Protein AF-A0A1B1A2W4-F1 (afdb_monomer_lite)

Organism: NCBI:txid1265309

Structure (mmCIF, N/CA/C/O backbone):
data_AF-A0A1B1A2W4-F1
#
_entry.id   AF-A0A1B1A2W4-F1
#
loop_
_atom_site.group_PDB
_atom_site.id
_atom_site.type_symbol
_atom_site.label_atom_id
_atom_site.label_alt_id
_atom_site.label_comp_id
_atom_site.label_asym_id
_atom_site.label_entity_id
_atom_site.label_seq_id
_atom_site.pdbx_PDB_ins_code
_atom_site.Cartn_x
_atom_site.Cartn_y
_atom_site.Cartn_z
_atom_site.occupancy
_atom_site.B_iso_or_equiv
_atom_site.auth_seq_id
_atom_site.auth_comp_id
_atom_site.auth_asym_id
_atom_site.auth_atom_id
_atom_site.pdbx_PDB_model_num
ATOM 1 N N . MET A 1 1 ? 6.449 -81.890 -14.799 1.00 46.72 1 MET A N 1
ATOM 2 C CA . MET A 1 1 ? 6.915 -81.622 -16.174 1.00 46.72 1 MET A CA 1
ATOM 3 C C . MET A 1 1 ? 5.777 -80.909 -16.894 1.00 46.72 1 MET A C 1
ATOM 5 O O . MET A 1 1 ? 4.940 -81.566 -17.489 1.00 46.72 1 MET A O 1
ATOM 9 N N . VAL A 1 2 ? 5.650 -79.593 -16.702 1.00 42.09 2 VAL A N 1
ATOM 10 C CA . VAL A 1 2 ? 4.636 -78.765 -17.373 1.00 42.09 2 VAL A CA 1
ATOM 11 C C . VAL A 1 2 ? 5.291 -77.432 -17.715 1.00 42.09 2 VAL A C 1
ATOM 13 O O . VAL A 1 2 ? 6.027 -76.859 -16.914 1.00 42.09 2 VAL A O 1
ATOM 16 N N . THR A 1 3 ? 5.085 -77.059 -18.965 1.00 48.06 3 THR A N 1
ATOM 17 C CA . THR A 1 3 ? 5.842 -76.131 -19.794 1.00 48.06 3 THR A CA 1
ATOM 18 C C . THR A 1 3 ? 5.461 -74.676 -19.527 1.00 48.06 3 THR A C 1
ATOM 20 O O . THR A 1 3 ? 4.286 -74.353 -19.390 1.00 48.06 3 THR A O 1
ATOM 23 N N . TRP A 1 4 ? 6.473 -73.807 -19.489 1.00 41.09 4 TRP A N 1
ATOM 24 C CA . TRP A 1 4 ? 6.356 -72.349 -19.495 1.00 41.09 4 TRP A CA 1
ATOM 25 C C . TRP A 1 4 ? 5.865 -71.836 -20.858 1.00 41.09 4 TRP A C 1
ATOM 27 O O . TRP A 1 4 ? 6.412 -72.226 -21.887 1.00 41.09 4 TRP A O 1
ATOM 37 N N . LEU A 1 5 ? 4.904 -70.908 -20.866 1.00 53.38 5 LEU A N 1
ATOM 38 C CA . LEU A 1 5 ? 4.582 -70.062 -22.021 1.00 53.38 5 LEU A CA 1
ATOM 39 C C . LEU A 1 5 ? 4.622 -68.594 -21.584 1.00 53.38 5 LEU A C 1
ATOM 41 O O . LEU A 1 5 ? 3.766 -68.120 -20.843 1.00 53.38 5 LEU A O 1
ATOM 45 N N . LEU A 1 6 ? 5.672 -67.913 -22.041 1.00 52.84 6 LEU A N 1
ATOM 46 C CA . LEU A 1 6 ? 5.867 -66.469 -21.991 1.00 52.84 6 LEU A CA 1
ATOM 47 C C . LEU A 1 6 ? 4.987 -65.817 -23.066 1.00 52.84 6 LEU A C 1
ATOM 49 O O . LEU A 1 6 ? 5.177 -66.089 -24.250 1.00 52.84 6 LEU A O 1
ATOM 53 N N . PHE A 1 7 ? 4.078 -64.927 -22.672 1.00 51.62 7 PHE A N 1
ATOM 54 C CA . PHE A 1 7 ? 3.486 -63.943 -23.578 1.00 51.62 7 PHE A CA 1
ATOM 55 C C . PHE A 1 7 ? 4.032 -62.562 -23.218 1.00 51.62 7 PHE A C 1
ATOM 57 O O . PHE A 1 7 ? 3.671 -61.981 -22.198 1.00 51.62 7 PHE A O 1
ATOM 64 N N . GLY A 1 8 ? 4.937 -62.064 -24.062 1.00 47.06 8 GLY A N 1
ATOM 65 C CA . GLY A 1 8 ? 5.354 -60.669 -24.074 1.00 47.06 8 GLY A CA 1
ATOM 66 C C . GLY A 1 8 ? 4.275 -59.820 -24.737 1.00 47.06 8 GLY A C 1
ATOM 67 O O . GLY A 1 8 ? 4.035 -59.949 -25.936 1.00 47.06 8 GLY A O 1
ATOM 68 N N . GLY A 1 9 ? 3.622 -58.968 -23.949 1.00 52.06 9 GLY A N 1
ATOM 69 C CA . GLY A 1 9 ? 2.779 -57.884 -24.440 1.00 52.06 9 GLY A CA 1
ATOM 70 C C . GLY A 1 9 ? 3.590 -56.594 -24.482 1.00 52.06 9 GLY A C 1
ATOM 71 O O . GLY A 1 9 ? 3.971 -56.070 -23.440 1.00 52.06 9 GLY A O 1
ATOM 72 N N . ILE A 1 10 ? 3.867 -56.100 -25.687 1.00 56.59 10 ILE A N 1
ATOM 73 C CA . ILE A 1 10 ? 4.383 -54.751 -25.928 1.00 56.59 10 ILE A CA 1
ATOM 74 C C . ILE A 1 10 ? 3.188 -53.802 -25.776 1.00 56.59 10 ILE A C 1
ATOM 76 O O . ILE A 1 10 ? 2.279 -53.821 -26.605 1.00 56.59 10 ILE A O 1
ATOM 80 N N . LEU A 1 11 ? 3.158 -53.014 -24.701 1.00 60.28 11 LEU A N 1
ATOM 81 C CA . LEU A 1 11 ? 2.224 -51.894 -24.571 1.00 60.28 11 LEU A CA 1
ATOM 82 C C . LEU A 1 11 ? 2.726 -50.734 -25.449 1.00 60.28 11 LEU A C 1
ATOM 84 O O . LEU A 1 11 ? 3.918 -50.421 -25.390 1.00 60.28 11 LEU A O 1
ATOM 88 N N . PRO A 1 12 ? 1.869 -50.087 -26.258 1.00 53.34 12 PRO A N 1
ATOM 89 C CA . PRO A 1 12 ? 2.239 -48.854 -26.932 1.00 53.34 12 PRO A CA 1
ATOM 90 C C . PRO A 1 12 ? 2.393 -47.749 -25.882 1.00 53.34 12 PRO A C 1
ATOM 92 O O . PRO A 1 12 ? 1.554 -47.607 -24.993 1.00 53.34 12 PRO A O 1
ATOM 95 N N . ALA A 1 13 ? 3.474 -46.976 -25.983 1.00 52.09 13 ALA A N 1
ATOM 96 C CA . ALA A 1 13 ? 3.625 -45.738 -25.237 1.00 52.09 13 ALA A CA 1
ATOM 97 C C . ALA A 1 13 ? 2.460 -44.814 -25.612 1.00 52.09 13 ALA A C 1
ATOM 99 O O . ALA A 1 13 ? 2.351 -44.387 -26.762 1.00 52.09 13 ALA A O 1
ATOM 100 N N . ALA A 1 14 ? 1.566 -44.553 -24.660 1.00 52.12 14 ALA A N 1
ATOM 101 C CA . ALA A 1 14 ? 0.628 -43.454 -24.768 1.00 52.12 14 ALA A CA 1
ATOM 102 C C . ALA A 1 14 ? 1.470 -42.176 -24.833 1.00 52.12 14 ALA A C 1
ATOM 104 O O . ALA A 1 14 ? 2.129 -41.817 -23.860 1.00 52.12 14 ALA A O 1
ATOM 105 N N . GLY A 1 15 ? 1.516 -41.544 -26.006 1.00 48.28 15 GLY A N 1
ATOM 106 C CA . GLY A 1 15 ? 1.933 -40.157 -26.093 1.00 48.28 15 GLY A CA 1
ATOM 107 C C . GLY A 1 15 ? 0.932 -39.362 -25.273 1.00 48.28 15 GLY A C 1
ATOM 108 O O . GLY A 1 15 ? -0.218 -39.227 -25.680 1.00 48.28 15 GLY A O 1
ATOM 109 N N . GLU A 1 16 ? 1.339 -38.923 -24.086 1.00 48.75 16 GLU A N 1
ATOM 110 C CA . GLU A 1 16 ? 0.674 -37.816 -23.418 1.00 48.75 16 GLU A CA 1
ATOM 111 C C . GLU A 1 16 ? 0.710 -36.647 -24.400 1.00 48.75 16 GLU A C 1
ATOM 113 O O . GLU A 1 16 ? 1.763 -36.047 -24.632 1.00 48.75 16 GLU A O 1
ATOM 118 N N . ASP A 1 17 ? -0.443 -36.367 -25.009 1.00 43.84 17 ASP A N 1
ATOM 119 C CA . ASP A 1 17 ? -0.764 -35.055 -25.544 1.00 43.84 17 ASP A CA 1
ATOM 120 C C . ASP A 1 17 ? -0.572 -34.074 -24.385 1.00 43.84 17 ASP A C 1
ATOM 122 O O . ASP A 1 17 ? -1.474 -33.832 -23.580 1.00 43.84 17 ASP A O 1
ATOM 126 N N . ARG A 1 18 ? 0.652 -33.550 -24.250 1.00 50.78 18 ARG A N 1
ATOM 127 C CA . ARG A 1 18 ? 0.905 -32.343 -23.475 1.00 50.78 18 ARG A CA 1
ATOM 128 C C . ARG A 1 18 ? 0.045 -31.287 -24.135 1.00 50.78 18 ARG A C 1
ATOM 130 O O . ARG A 1 18 ? 0.409 -30.780 -25.194 1.00 50.78 18 ARG A O 1
ATOM 137 N N . ALA A 1 19 ? -1.115 -31.021 -23.541 1.00 46.31 19 ALA A N 1
ATOM 138 C CA . ALA A 1 19 ? -1.899 -29.845 -23.845 1.00 46.31 19 ALA A CA 1
ATOM 139 C C . ALA A 1 19 ? -0.912 -28.677 -23.866 1.00 46.31 19 ALA A C 1
ATOM 141 O O . ALA A 1 19 ? -0.284 -28.379 -22.850 1.00 46.31 19 ALA A O 1
ATOM 142 N N . SER A 1 20 ? -0.685 -28.120 -25.055 1.00 54.66 20 SER A N 1
ATOM 143 C CA . SER A 1 20 ? 0.164 -26.956 -25.242 1.00 54.66 20 SER A CA 1
ATOM 144 C C . SER A 1 20 ? -0.370 -25.887 -24.304 1.00 54.66 20 SER A C 1
ATOM 146 O O . SER A 1 20 ? -1.519 -25.462 -24.453 1.00 54.66 20 SER A O 1
ATOM 148 N N . THR A 1 21 ? 0.424 -25.525 -23.299 1.00 58.69 21 THR A N 1
ATOM 149 C CA . THR A 1 21 ? 0.131 -24.385 -22.439 1.00 58.69 21 THR A CA 1
ATOM 150 C C . THR A 1 21 ? -0.183 -23.192 -23.340 1.00 58.69 21 THR A C 1
ATOM 152 O O . THR A 1 21 ? 0.518 -23.008 -24.341 1.00 58.69 21 THR A O 1
ATOM 155 N N . PRO A 1 22 ? -1.261 -22.438 -23.065 1.00 65.81 22 PRO A N 1
ATOM 156 C CA . PRO A 1 22 ? -1.593 -21.270 -23.866 1.00 65.81 22 PRO A CA 1
ATOM 157 C C . PRO A 1 22 ? -0.372 -20.348 -23.935 1.00 65.81 22 PRO A C 1
ATOM 159 O O . PRO A 1 22 ? 0.278 -20.099 -22.921 1.00 65.81 22 PRO A O 1
ATOM 162 N N . GLU A 1 23 ? -0.034 -19.909 -25.145 1.00 79.50 23 GLU A N 1
ATOM 163 C CA . GLU A 1 23 ? 1.098 -19.018 -25.389 1.00 79.50 23 GLU A CA 1
ATOM 164 C C . GLU A 1 23 ? 0.883 -17.719 -24.603 1.00 79.50 23 GLU A C 1
ATOM 166 O O . GLU A 1 23 ? -0.154 -17.062 -24.738 1.00 79.50 23 GLU A O 1
ATOM 171 N N . THR A 1 24 ? 1.839 -17.376 -23.738 1.00 86.69 24 THR A N 1
ATOM 172 C CA . THR A 1 24 ? 1.772 -16.132 -22.970 1.00 86.69 24 THR A CA 1
ATOM 173 C C . THR A 1 24 ? 1.970 -14.963 -23.927 1.00 86.69 24 THR A C 1
ATOM 175 O O . THR A 1 24 ? 2.985 -14.875 -24.612 1.00 86.69 24 THR A O 1
ATOM 178 N N . THR A 1 25 ? 0.997 -14.057 -23.984 1.00 94.12 25 THR A N 1
ATOM 179 C CA . THR A 1 25 ? 1.085 -12.869 -24.836 1.00 94.12 25 THR A CA 1
ATOM 180 C C . THR A 1 25 ? 1.881 -11.762 -24.151 1.00 94.12 25 THR A C 1
ATOM 182 O O . THR A 1 25 ? 1.902 -11.652 -22.925 1.00 94.12 25 THR A O 1
ATOM 185 N N . GLU A 1 26 ? 2.492 -10.886 -24.947 1.00 94.94 26 GLU A N 1
ATOM 186 C CA . GLU A 1 26 ? 3.154 -9.682 -24.435 1.00 94.94 26 GLU A CA 1
ATOM 187 C C . GLU A 1 26 ? 2.203 -8.793 -23.621 1.00 94.94 26 GLU A C 1
ATOM 189 O O . GLU A 1 26 ? 2.577 -8.294 -22.565 1.00 94.94 26 GLU A O 1
ATOM 194 N N . GLU A 1 27 ? 0.951 -8.647 -24.062 1.00 96.44 27 GLU A N 1
ATOM 195 C CA . GLU A 1 27 ? -0.075 -7.885 -23.341 1.00 96.44 27 GLU A CA 1
ATOM 196 C C . GLU A 1 27 ? -0.343 -8.462 -21.941 1.00 96.44 27 GLU A C 1
ATOM 198 O O . GLU A 1 27 ? -0.480 -7.706 -20.975 1.00 96.44 27 GLU A O 1
ATOM 203 N N . ALA A 1 28 ? -0.362 -9.793 -21.801 1.00 96.38 28 ALA A N 1
ATOM 204 C CA . ALA A 1 28 ? -0.513 -10.448 -20.504 1.00 96.38 28 ALA A CA 1
ATOM 205 C C . ALA A 1 28 ? 0.689 -10.176 -19.583 1.00 96.38 28 ALA A C 1
ATOM 207 O O . ALA A 1 28 ? 0.497 -9.866 -18.406 1.00 96.38 28 ALA A O 1
ATOM 208 N N . LEU A 1 29 ? 1.914 -10.217 -20.122 1.00 97.25 29 LEU A N 1
ATOM 209 C CA . LEU A 1 29 ? 3.133 -9.892 -19.371 1.00 97.25 29 LEU A CA 1
ATOM 210 C C . LEU A 1 29 ? 3.163 -8.426 -18.937 1.00 97.25 29 LEU A C 1
ATOM 212 O O . LEU A 1 29 ? 3.438 -8.147 -17.775 1.00 97.25 29 LEU A O 1
ATOM 216 N N . LEU A 1 30 ? 2.842 -7.487 -19.830 1.00 97.44 30 LEU A N 1
ATOM 217 C CA . LEU A 1 30 ? 2.801 -6.057 -19.502 1.00 97.44 30 LEU A CA 1
ATOM 218 C C . LEU A 1 30 ? 1.691 -5.739 -18.495 1.00 97.44 30 LEU A C 1
ATOM 220 O O . LEU A 1 30 ? 1.891 -4.930 -17.589 1.00 97.44 30 LEU A O 1
ATOM 224 N N . THR A 1 31 ? 0.545 -6.418 -18.591 1.00 96.12 31 THR A N 1
ATOM 225 C CA . THR A 1 31 ? -0.521 -6.316 -17.587 1.00 96.12 31 THR A CA 1
ATOM 226 C C . THR A 1 31 ? -0.021 -6.786 -16.222 1.00 96.12 31 THR A C 1
ATOM 228 O O . THR A 1 31 ? -0.178 -6.064 -15.235 1.00 96.12 31 THR A O 1
ATOM 231 N N . TYR A 1 32 ? 0.618 -7.955 -16.158 1.00 95.94 32 TYR A N 1
ATOM 232 C CA . TYR A 1 32 ? 1.219 -8.480 -14.932 1.00 95.94 32 TYR A CA 1
ATOM 233 C C . TYR A 1 32 ? 2.270 -7.521 -14.354 1.00 95.94 32 TYR A C 1
ATOM 235 O O . TYR A 1 32 ? 2.154 -7.093 -13.204 1.00 95.94 32 TYR A O 1
ATOM 243 N N . LEU A 1 33 ? 3.224 -7.090 -15.182 1.00 97.44 33 LEU A N 1
ATOM 244 C CA . LEU A 1 33 ? 4.281 -6.156 -14.802 1.00 97.44 33 LEU A CA 1
ATOM 245 C C . LEU A 1 33 ? 3.732 -4.819 -14.312 1.00 97.44 33 LEU A C 1
ATOM 247 O O . LEU A 1 33 ? 4.274 -4.268 -13.362 1.00 97.44 33 LEU A O 1
ATOM 251 N N . GLY A 1 34 ? 2.635 -4.315 -14.879 1.00 97.44 34 GLY A N 1
ATOM 252 C CA . GLY A 1 34 ? 1.991 -3.097 -14.388 1.00 97.44 34 GLY A CA 1
ATOM 253 C C . GLY A 1 34 ? 1.576 -3.189 -12.914 1.00 97.44 34 GLY A C 1
ATOM 254 O O . GLY A 1 34 ? 1.619 -2.183 -12.214 1.00 97.44 34 GLY A O 1
ATOM 255 N N . GLY A 1 35 ? 1.209 -4.379 -12.424 1.00 94.75 35 GLY A N 1
ATOM 256 C CA . GLY A 1 35 ? 0.918 -4.621 -11.004 1.00 94.75 35 GLY A CA 1
ATOM 257 C C . GLY A 1 35 ? 2.162 -4.864 -10.139 1.00 94.75 35 GLY A C 1
ATOM 258 O O . GLY A 1 35 ? 2.127 -4.568 -8.948 1.00 94.75 35 GLY A O 1
ATOM 259 N N . ASP A 1 36 ? 3.261 -5.346 -10.729 1.00 94.94 36 ASP A N 1
ATOM 260 C CA . ASP A 1 36 ? 4.550 -5.572 -10.046 1.00 94.94 36 ASP A CA 1
ATOM 261 C C . ASP A 1 36 ? 5.530 -4.390 -10.189 1.00 94.94 36 ASP A C 1
ATOM 263 O O . ASP A 1 36 ? 6.706 -4.483 -9.849 1.00 94.94 36 ASP A O 1
ATOM 267 N N . GLY A 1 37 ? 5.048 -3.240 -10.665 1.00 96.69 37 GLY A N 1
ATOM 268 C CA . GLY A 1 37 ? 5.826 -2.005 -10.660 1.00 96.69 37 GLY A CA 1
ATOM 269 C C . GLY A 1 37 ? 6.615 -1.732 -11.934 1.00 96.69 37 GLY A C 1
ATOM 270 O O . GLY A 1 37 ? 7.506 -0.890 -11.924 1.00 96.69 37 GLY A O 1
ATOM 271 N N . CYS A 1 38 ? 6.286 -2.405 -13.036 1.00 98.19 38 CYS A N 1
ATOM 272 C CA . CYS A 1 38 ? 6.964 -2.277 -14.324 1.00 98.19 38 CYS A CA 1
ATOM 273 C C . CYS A 1 38 ? 8.472 -2.552 -14.223 1.00 98.19 38 CYS A C 1
ATOM 275 O O . CYS A 1 38 ? 9.285 -1.851 -14.827 1.00 98.19 38 CYS A O 1
ATOM 277 N N . VAL A 1 39 ? 8.845 -3.577 -13.452 1.00 97.56 39 VAL A N 1
ATOM 278 C CA . VAL A 1 39 ? 10.234 -4.007 -13.276 1.00 97.56 39 VAL A CA 1
ATOM 279 C C . VAL A 1 39 ? 10.382 -5.511 -13.474 1.00 97.56 39 VAL A C 1
ATOM 281 O O . VAL A 1 39 ? 9.498 -6.282 -13.118 1.00 97.56 39 VAL A O 1
ATOM 284 N N . ILE A 1 40 ? 11.522 -5.931 -14.016 1.00 98.25 40 ILE A N 1
ATOM 285 C CA . ILE A 1 40 ? 11.933 -7.336 -14.091 1.00 98.25 40 ILE A CA 1
ATOM 286 C C . ILE A 1 40 ? 13.222 -7.468 -13.283 1.00 98.25 40 ILE A C 1
ATOM 288 O O . ILE A 1 40 ? 14.212 -6.814 -13.604 1.00 98.25 40 ILE A O 1
ATOM 292 N N . GLY A 1 41 ? 13.209 -8.275 -12.229 1.00 96.69 41 GLY A N 1
ATOM 293 C CA . GLY A 1 41 ? 14.359 -8.507 -11.358 1.00 96.69 41 GLY A CA 1
ATOM 294 C C . GLY A 1 41 ? 14.599 -9.984 -11.052 1.00 96.69 41 GLY A C 1
ATOM 295 O O . GLY A 1 41 ? 13.980 -10.851 -11.673 1.00 96.69 41 GLY A O 1
ATOM 296 N N . PRO A 1 42 ? 15.453 -10.288 -10.055 1.00 95.50 42 PRO A N 1
ATOM 297 C CA . PRO A 1 42 ? 15.940 -11.645 -9.778 1.00 95.50 42 PRO A CA 1
ATOM 298 C C . PRO A 1 42 ? 14.866 -12.709 -9.516 1.00 95.50 42 PRO A C 1
ATOM 300 O O . PRO A 1 42 ? 15.139 -13.897 -9.645 1.00 95.50 42 PRO A O 1
ATOM 303 N N . HIS A 1 43 ? 13.659 -12.297 -9.124 1.00 94.56 43 HIS A N 1
ATOM 304 C CA . HIS A 1 43 ? 12.554 -13.198 -8.786 1.00 94.56 43 HIS A CA 1
ATOM 305 C C . HIS A 1 43 ? 11.350 -13.070 -9.728 1.00 94.56 43 HIS A C 1
ATOM 307 O O . HIS A 1 43 ? 10.351 -13.761 -9.531 1.00 94.56 43 HIS A O 1
ATOM 313 N N . SER A 1 44 ? 11.413 -12.199 -10.741 1.00 95.44 44 SER A N 1
ATOM 314 C CA . SER A 1 44 ? 10.251 -11.899 -11.586 1.00 95.44 44 SER A CA 1
ATOM 315 C C . SER A 1 44 ? 9.837 -13.084 -12.460 1.00 95.44 44 SER A C 1
ATOM 317 O O . SER A 1 44 ? 8.643 -13.315 -12.611 1.00 95.44 44 SER A O 1
ATOM 319 N N . ALA A 1 45 ? 10.784 -13.875 -12.980 1.00 95.88 45 ALA A N 1
ATOM 320 C CA . ALA A 1 45 ? 10.465 -15.077 -13.757 1.00 95.88 45 ALA A CA 1
ATOM 321 C C . ALA A 1 45 ? 9.725 -16.127 -12.907 1.00 95.88 45 ALA A C 1
ATOM 323 O O . ALA A 1 45 ? 8.664 -16.608 -13.303 1.00 95.88 45 ALA A O 1
ATOM 324 N N . ASP A 1 46 ? 10.221 -16.418 -11.699 1.00 95.50 46 ASP A N 1
ATOM 325 C CA . ASP A 1 46 ? 9.570 -17.341 -10.759 1.00 95.50 46 ASP A CA 1
ATOM 326 C C . ASP A 1 46 ? 8.182 -16.847 -10.331 1.00 95.50 46 ASP A C 1
ATOM 328 O O . ASP A 1 46 ? 7.224 -17.624 -10.271 1.00 95.50 46 ASP A O 1
ATOM 332 N N . ALA A 1 47 ? 8.050 -15.546 -10.058 1.00 92.88 47 ALA A N 1
ATOM 333 C CA . ALA A 1 47 ? 6.777 -14.937 -9.690 1.00 92.88 47 ALA A CA 1
ATOM 334 C C . ALA A 1 47 ? 5.765 -14.963 -10.851 1.00 92.88 47 ALA A C 1
ATOM 336 O O . ALA A 1 47 ? 4.583 -15.233 -10.621 1.00 92.88 47 ALA A O 1
ATOM 337 N N . ALA A 1 48 ? 6.218 -14.755 -12.090 1.00 94.19 48 ALA A N 1
ATOM 338 C CA . ALA A 1 48 ? 5.389 -14.869 -13.285 1.00 94.19 48 ALA A CA 1
ATOM 339 C C . ALA A 1 48 ? 4.928 -16.316 -13.510 1.00 94.19 48 ALA A C 1
ATOM 341 O O . ALA A 1 48 ? 3.738 -16.553 -13.722 1.00 94.19 48 ALA A O 1
ATOM 342 N N . MET A 1 49 ? 5.823 -17.296 -13.349 1.00 95.00 49 MET A N 1
ATOM 343 C CA . MET A 1 49 ? 5.467 -18.719 -13.406 1.00 95.00 49 MET A CA 1
ATOM 344 C C . MET A 1 49 ? 4.440 -19.101 -12.337 1.00 95.00 49 MET A C 1
ATOM 346 O O . MET A 1 49 ? 3.480 -19.817 -12.628 1.00 95.00 49 MET A O 1
ATOM 350 N N . ALA A 1 50 ? 4.582 -18.584 -11.114 1.00 92.88 50 ALA A N 1
ATOM 351 C CA . ALA A 1 50 ? 3.600 -18.788 -10.049 1.00 92.88 50 ALA A CA 1
ATOM 352 C C . ALA A 1 50 ? 2.229 -18.158 -10.372 1.00 92.88 50 ALA A C 1
ATOM 354 O O . ALA A 1 50 ? 1.204 -18.650 -9.897 1.00 92.88 50 ALA A O 1
ATOM 355 N N . ALA A 1 51 ? 2.202 -17.113 -11.205 1.00 91.88 51 ALA A N 1
ATOM 356 C CA . ALA A 1 51 ? 0.990 -16.497 -11.742 1.00 91.88 51 ALA A CA 1
ATOM 357 C C . ALA A 1 51 ? 0.451 -17.194 -13.013 1.00 91.88 51 ALA A C 1
ATOM 359 O O . ALA A 1 51 ? -0.545 -16.746 -13.579 1.00 91.88 51 ALA A O 1
ATOM 360 N N . GLY A 1 52 ? 1.075 -18.291 -13.460 1.00 94.38 52 GLY A N 1
ATOM 361 C CA . GLY A 1 52 ? 0.673 -19.032 -14.658 1.00 94.38 52 GLY A CA 1
ATOM 362 C C . GLY A 1 52 ? 1.131 -18.402 -15.977 1.00 94.38 52 GLY A C 1
ATOM 363 O O . GLY A 1 52 ? 0.549 -18.702 -17.019 1.00 94.38 52 GLY A O 1
ATOM 364 N N . LEU A 1 53 ? 2.144 -17.535 -15.935 1.00 95.62 53 LEU A N 1
ATOM 365 C CA . LEU A 1 53 ? 2.760 -16.891 -17.095 1.00 95.62 53 LEU A CA 1
ATOM 366 C C . LEU A 1 53 ? 4.099 -17.555 -17.441 1.00 95.62 53 LEU A C 1
ATOM 368 O O . LEU A 1 53 ? 4.719 -18.225 -16.616 1.00 95.62 53 LEU A O 1
ATOM 372 N N . ASP A 1 54 ? 4.556 -17.356 -18.671 1.00 96.12 54 ASP A N 1
ATOM 373 C CA . ASP A 1 54 ? 5.850 -17.852 -19.139 1.00 96.12 54 ASP A CA 1
ATOM 374 C C . ASP A 1 54 ? 7.000 -16.944 -18.658 1.00 96.12 54 ASP A C 1
ATOM 376 O O . ASP A 1 54 ? 7.107 -15.781 -19.058 1.00 96.12 54 ASP A O 1
ATOM 380 N N . GLY A 1 55 ? 7.853 -17.483 -17.779 1.00 95.62 55 GLY A N 1
ATOM 381 C CA . GLY A 1 55 ? 9.019 -16.781 -17.238 1.00 95.62 55 GLY A CA 1
ATOM 382 C C . GLY A 1 55 ? 10.101 -16.497 -18.286 1.00 95.62 55 GLY A C 1
ATOM 383 O O . GLY A 1 55 ? 10.680 -15.411 -18.272 1.00 95.62 55 GLY A O 1
ATOM 384 N N . ASP A 1 56 ? 10.316 -17.402 -19.244 1.00 96.25 56 ASP A N 1
ATOM 385 C CA . ASP A 1 56 ? 11.293 -17.202 -20.323 1.00 96.25 56 ASP A CA 1
ATOM 386 C C . ASP A 1 56 ? 10.809 -16.095 -21.274 1.00 96.25 56 ASP A C 1
ATOM 388 O O . ASP A 1 56 ? 11.590 -15.250 -21.724 1.00 96.25 56 ASP A O 1
ATOM 392 N N . ALA A 1 57 ? 9.499 -16.052 -21.547 1.00 96.81 57 ALA A N 1
ATOM 393 C CA . ALA A 1 57 ? 8.894 -14.977 -22.333 1.00 96.81 57 ALA A CA 1
ATOM 394 C C . ALA A 1 57 ? 9.031 -13.609 -21.640 1.00 96.81 57 ALA A C 1
ATOM 396 O O . ALA A 1 57 ? 9.260 -12.601 -22.313 1.00 96.81 57 ALA A O 1
ATOM 397 N N . LEU A 1 58 ? 8.935 -13.567 -20.305 1.00 97.62 58 LEU A N 1
ATOM 398 C CA . LEU A 1 58 ? 9.157 -12.353 -19.520 1.00 97.62 58 LEU A CA 1
ATOM 399 C C . LEU A 1 58 ? 10.604 -11.850 -19.629 1.00 97.62 58 LEU A C 1
ATOM 401 O O . LEU A 1 58 ? 10.826 -10.663 -19.876 1.00 97.62 58 LEU A O 1
ATOM 405 N N . GLU A 1 59 ? 11.591 -12.733 -19.481 1.00 97.19 59 GLU A N 1
ATOM 406 C CA . GLU A 1 59 ? 13.004 -12.365 -19.634 1.00 97.19 59 GLU A CA 1
ATOM 407 C C . GLU A 1 59 ? 13.314 -11.894 -21.062 1.00 97.19 59 GLU A C 1
ATOM 409 O O . GLU A 1 59 ? 13.986 -10.875 -21.257 1.00 97.19 59 GLU A O 1
ATOM 414 N N . ALA A 1 60 ? 12.768 -12.582 -22.071 1.00 97.38 60 ALA A N 1
ATOM 415 C CA . ALA A 1 60 ? 12.905 -12.197 -23.473 1.00 97.38 60 ALA A CA 1
ATOM 416 C C . ALA A 1 60 ? 12.281 -10.820 -23.764 1.00 97.38 60 ALA A C 1
ATOM 418 O O . ALA A 1 60 ? 12.868 -10.022 -24.504 1.00 97.38 60 ALA A O 1
ATOM 419 N N . LEU A 1 61 ? 11.126 -10.516 -23.159 1.00 97.94 61 LEU A N 1
ATOM 420 C CA . LEU A 1 61 ? 10.503 -9.193 -23.214 1.00 97.94 61 LEU A CA 1
ATOM 421 C C . LEU A 1 61 ? 11.441 -8.124 -22.637 1.00 97.94 61 LEU A C 1
ATOM 423 O O . LEU A 1 61 ? 11.701 -7.123 -23.305 1.00 97.94 61 LEU A O 1
ATOM 427 N N . GLY A 1 62 ? 12.003 -8.353 -21.446 1.00 97.81 62 GLY A N 1
ATOM 428 C CA . GLY A 1 62 ? 12.957 -7.434 -20.817 1.00 97.81 62 GLY A CA 1
ATOM 429 C C . GLY A 1 62 ? 14.190 -7.170 -21.684 1.00 97.81 62 GLY A C 1
ATOM 430 O O . GLY A 1 62 ? 14.532 -6.015 -21.944 1.00 97.81 62 GLY A O 1
ATOM 431 N N . ALA A 1 63 ? 14.812 -8.228 -22.212 1.00 98.19 63 ALA A N 1
ATOM 432 C CA . ALA A 1 63 ? 15.974 -8.115 -23.095 1.00 98.19 63 ALA A CA 1
ATOM 433 C C . ALA A 1 63 ? 15.668 -7.318 -24.376 1.00 98.19 63 ALA A C 1
ATOM 435 O O . ALA A 1 63 ? 16.496 -6.519 -24.824 1.00 98.19 63 ALA A O 1
ATOM 436 N N . ARG A 1 64 ? 14.474 -7.500 -24.958 1.00 98.31 64 ARG A N 1
ATOM 437 C CA . ARG A 1 64 ? 14.030 -6.737 -26.131 1.00 98.31 64 ARG A CA 1
ATOM 438 C C . ARG A 1 64 ? 13.854 -5.252 -25.810 1.00 98.31 64 ARG A C 1
ATOM 440 O O . ARG A 1 64 ? 14.384 -4.428 -26.551 1.00 98.31 64 ARG A O 1
ATOM 447 N N . LEU A 1 65 ? 13.162 -4.924 -24.717 1.00 98.19 65 LEU A N 1
ATOM 448 C CA . LEU A 1 65 ? 12.910 -3.535 -24.308 1.00 98.19 65 LEU A CA 1
ATOM 449 C C . LEU A 1 65 ? 14.202 -2.801 -23.909 1.00 98.19 65 LEU A C 1
ATOM 451 O O . LEU A 1 65 ? 14.332 -1.598 -24.121 1.00 98.19 65 LEU A O 1
ATOM 455 N N . LEU A 1 66 ? 15.198 -3.514 -23.375 1.00 98.31 66 LEU A N 1
ATOM 456 C CA . LEU A 1 66 ? 16.540 -2.957 -23.179 1.00 98.31 66 LEU A CA 1
ATOM 457 C C . LEU A 1 66 ? 17.223 -2.643 -24.516 1.00 98.31 66 LEU A C 1
ATOM 459 O O . LEU A 1 66 ? 17.842 -1.591 -24.667 1.00 98.31 66 LEU A O 1
ATOM 463 N N . ALA A 1 67 ? 17.121 -3.548 -25.494 1.00 98.25 67 ALA A N 1
ATOM 464 C CA . ALA A 1 67 ? 17.761 -3.385 -26.797 1.00 98.25 67 ALA A CA 1
ATOM 465 C C . ALA A 1 67 ? 17.151 -2.247 -27.636 1.00 98.25 67 ALA A C 1
ATOM 467 O O . ALA A 1 67 ? 17.875 -1.613 -28.406 1.00 98.25 67 ALA A O 1
ATOM 468 N N . ASP A 1 68 ? 15.847 -1.984 -27.499 1.00 97.75 68 ASP A N 1
ATOM 469 C CA . ASP A 1 68 ? 15.156 -0.896 -28.204 1.00 97.75 68 ASP A CA 1
ATOM 470 C C . ASP A 1 68 ? 15.161 0.450 -27.449 1.00 97.75 68 ASP A C 1
ATOM 472 O O . ASP A 1 68 ? 14.761 1.469 -28.014 1.00 97.75 68 ASP A O 1
ATOM 476 N N . GLY A 1 69 ? 15.692 0.479 -26.221 1.00 97.94 69 GLY A N 1
ATOM 477 C CA . GLY A 1 69 ? 15.824 1.685 -25.400 1.00 97.94 69 GLY A CA 1
ATOM 478 C C . GLY A 1 69 ? 14.562 2.068 -24.621 1.00 97.94 69 GLY A C 1
ATOM 479 O O . GLY A 1 69 ? 14.536 3.137 -24.011 1.00 97.94 69 GLY A O 1
ATOM 480 N N . SER A 1 70 ? 13.535 1.215 -24.616 1.00 98.06 70 SER A N 1
ATOM 481 C CA . SER A 1 70 ? 12.300 1.422 -23.847 1.00 98.06 70 SER A CA 1
ATOM 482 C C . SER A 1 70 ? 12.402 0.958 -22.389 1.00 98.06 70 SER A C 1
ATOM 484 O O . SER A 1 70 ? 11.453 1.135 -21.625 1.00 98.06 70 SER A O 1
ATOM 486 N N . ALA A 1 71 ? 13.526 0.362 -21.986 1.00 98.31 71 ALA A N 1
ATOM 487 C CA . ALA A 1 71 ? 13.832 -0.014 -20.610 1.00 98.31 71 ALA A CA 1
ATOM 488 C C . ALA A 1 71 ? 15.269 0.372 -20.217 1.00 98.31 71 ALA A C 1
ATOM 490 O O . ALA A 1 71 ? 16.134 0.592 -21.065 1.00 98.31 71 ALA A O 1
ATOM 491 N N . GLU A 1 72 ? 15.525 0.426 -18.913 1.00 98.00 72 GLU A N 1
ATOM 492 C CA . GLU A 1 72 ? 16.815 0.780 -18.320 1.00 98.00 72 GLU A CA 1
ATOM 493 C C . GLU A 1 72 ? 17.303 -0.328 -17.382 1.00 98.00 72 GLU A C 1
ATOM 495 O O . GLU A 1 72 ? 16.549 -0.815 -16.540 1.00 98.00 72 GLU A O 1
ATOM 500 N N . GLN A 1 73 ? 18.582 -0.699 -17.487 1.00 98.00 73 GLN A N 1
ATOM 501 C CA . GLN A 1 73 ? 19.214 -1.635 -16.557 1.00 98.00 73 GLN A CA 1
ATOM 502 C C . GLN A 1 73 ? 19.736 -0.895 -15.317 1.00 98.00 73 GLN A C 1
ATOM 504 O O . GLN A 1 73 ? 20.570 0.004 -15.431 1.00 98.00 73 GLN A O 1
ATOM 509 N N . GLN A 1 74 ? 19.328 -1.339 -14.129 1.00 96.44 74 GLN A N 1
ATOM 510 C CA . GLN A 1 74 ? 19.849 -0.907 -12.831 1.00 96.44 74 GLN A CA 1
ATOM 511 C C . GLN A 1 74 ? 20.265 -2.121 -11.996 1.00 96.44 74 GLN A C 1
ATOM 513 O O . GLN A 1 74 ? 19.437 -2.784 -11.373 1.00 96.44 74 GLN A O 1
ATOM 518 N N . ARG A 1 75 ? 21.572 -2.412 -11.964 1.00 95.50 75 ARG A N 1
ATOM 519 C CA . ARG A 1 75 ? 22.121 -3.645 -11.361 1.00 95.50 75 ARG A CA 1
ATOM 520 C C . ARG A 1 75 ? 21.424 -4.879 -11.935 1.00 95.50 75 ARG A C 1
ATOM 522 O O . ARG A 1 75 ? 21.493 -5.062 -13.143 1.00 95.50 75 ARG A O 1
ATOM 529 N N . ASP A 1 76 ? 20.742 -5.663 -11.108 1.00 96.50 76 ASP A N 1
ATOM 530 C CA . ASP A 1 76 ? 20.019 -6.878 -11.499 1.00 96.50 76 ASP A CA 1
ATOM 531 C C . ASP A 1 76 ? 18.548 -6.610 -11.881 1.00 96.50 76 ASP A C 1
ATOM 533 O O . ASP A 1 76 ? 17.777 -7.547 -12.068 1.00 96.50 76 ASP A O 1
ATOM 537 N N . TRP A 1 77 ? 18.147 -5.339 -11.997 1.00 97.75 77 TRP A N 1
ATOM 538 C CA . TRP A 1 77 ? 16.784 -4.921 -12.327 1.00 97.75 77 TRP A CA 1
ATOM 539 C C . TRP A 1 77 ? 16.706 -4.284 -13.714 1.00 97.75 77 TRP A C 1
ATOM 541 O O . TRP A 1 77 ? 17.519 -3.434 -14.067 1.00 97.75 77 TRP A O 1
ATOM 551 N N . THR A 1 78 ? 15.679 -4.639 -14.475 1.00 98.44 78 THR A N 1
ATOM 552 C CA . THR A 1 78 ? 15.261 -3.962 -15.707 1.00 98.44 78 THR A CA 1
ATOM 553 C C . THR A 1 78 ? 14.021 -3.132 -15.401 1.00 98.44 78 THR A C 1
ATOM 555 O O . THR A 1 78 ? 12.984 -3.690 -15.047 1.00 98.44 78 THR A O 1
ATOM 558 N N . LEU A 1 79 ? 14.112 -1.810 -15.520 1.00 98.19 79 LEU A N 1
ATOM 559 C CA . LEU A 1 79 ? 13.000 -0.888 -15.293 1.00 98.19 79 LEU A CA 1
ATOM 560 C C . LEU A 1 79 ? 12.376 -0.511 -16.634 1.00 98.19 79 LEU A C 1
ATOM 562 O O . LEU A 1 79 ? 13.054 0.039 -17.501 1.00 98.19 79 LEU A O 1
ATOM 566 N N . LEU A 1 80 ? 11.082 -0.772 -16.800 1.00 98.50 80 LEU A N 1
ATOM 567 C CA . LEU A 1 80 ? 10.363 -0.460 -18.030 1.00 98.50 80 LEU A CA 1
ATOM 568 C C . LEU A 1 80 ? 9.938 1.017 -18.044 1.00 98.50 80 LEU A C 1
ATOM 570 O O . LEU A 1 80 ? 9.416 1.567 -17.062 1.00 98.50 80 LEU A O 1
ATOM 574 N N . GLY A 1 81 ? 10.151 1.668 -19.185 1.00 97.88 81 GLY A N 1
ATOM 575 C CA . GLY A 1 81 ? 9.771 3.056 -19.418 1.00 97.88 81 GLY A CA 1
ATOM 576 C C . GLY A 1 81 ? 8.249 3.267 -19.430 1.00 97.88 81 GLY A C 1
ATOM 577 O O . GLY A 1 81 ? 7.490 2.325 -19.672 1.00 97.88 81 GLY A O 1
ATOM 578 N N . PRO A 1 82 ? 7.785 4.507 -19.190 1.00 97.69 82 PRO A N 1
ATOM 579 C CA . PRO A 1 82 ? 6.356 4.832 -19.135 1.00 97.69 82 PRO A CA 1
ATOM 580 C C . PRO A 1 82 ? 5.629 4.628 -20.473 1.00 97.69 82 PRO A C 1
ATOM 582 O O . PRO A 1 82 ? 4.427 4.397 -20.481 1.00 97.69 82 PRO A O 1
ATOM 585 N N . GLU A 1 83 ? 6.356 4.658 -21.595 1.00 97.56 83 GLU A N 1
ATOM 586 C CA . GLU A 1 83 ? 5.798 4.453 -22.942 1.00 97.56 83 GLU A CA 1
ATOM 587 C C . GLU A 1 83 ? 5.383 2.996 -23.215 1.00 97.56 83 GLU A C 1
ATOM 589 O O . GLU A 1 83 ? 4.608 2.738 -24.133 1.00 97.56 83 GLU A O 1
ATOM 594 N N . VAL A 1 84 ? 5.905 2.036 -22.440 1.00 97.81 84 VAL A N 1
ATOM 595 C CA . VAL A 1 84 ? 5.650 0.596 -22.639 1.00 97.81 84 VAL A CA 1
ATOM 596 C C . VAL A 1 84 ? 4.927 -0.061 -21.467 1.00 97.81 84 VAL A C 1
ATOM 598 O O . VAL A 1 84 ? 4.275 -1.084 -21.657 1.00 97.81 84 VAL A O 1
ATOM 601 N N . CYS A 1 85 ? 5.025 0.497 -20.257 1.00 98.44 85 CYS A N 1
ATOM 602 C CA . CYS A 1 85 ? 4.382 -0.060 -19.072 1.00 98.44 85 CYS A CA 1
ATOM 603 C C . CYS A 1 85 ? 3.938 1.044 -18.106 1.00 98.44 85 CYS A C 1
ATOM 605 O O . CYS A 1 85 ? 4.735 1.883 -17.685 1.00 98.44 85 CYS A O 1
ATOM 607 N N . THR A 1 86 ? 2.667 1.007 -17.708 1.00 98.25 86 THR A N 1
ATOM 608 C CA . THR A 1 86 ? 2.095 1.897 -16.690 1.00 98.25 86 THR A CA 1
ATOM 609 C C . THR A 1 86 ? 2.067 1.185 -15.341 1.00 98.25 86 THR A C 1
ATOM 611 O O . THR A 1 86 ? 1.444 0.128 -15.209 1.00 98.25 86 THR A O 1
ATOM 614 N N . ILE A 1 87 ? 2.710 1.770 -14.329 1.00 98.56 87 ILE A N 1
ATOM 615 C CA . ILE A 1 87 ? 2.680 1.254 -12.962 1.00 98.56 87 ILE A CA 1
ATOM 616 C C . ILE A 1 87 ? 1.285 1.494 -12.382 1.00 98.56 87 ILE A C 1
ATOM 618 O O . ILE A 1 87 ? 0.797 2.620 -12.298 1.00 98.56 87 ILE A O 1
ATOM 622 N N . ARG A 1 88 ? 0.630 0.424 -11.953 1.00 98.19 88 ARG A N 1
ATOM 623 C CA . ARG A 1 88 ? -0.691 0.456 -11.325 1.00 98.19 88 ARG A CA 1
ATOM 624 C C . ARG A 1 88 ? -0.543 0.165 -9.843 1.00 98.19 88 ARG A C 1
ATOM 626 O O . ARG A 1 88 ? 0.403 -0.499 -9.428 1.00 98.19 88 ARG A O 1
ATOM 633 N N . PHE A 1 89 ? -1.510 0.623 -9.048 1.00 97.81 89 PHE A N 1
ATOM 634 C CA . PHE A 1 89 ? -1.574 0.195 -7.653 1.00 97.81 89 PHE A CA 1
ATOM 635 C C . PHE A 1 89 ? -1.608 -1.344 -7.610 1.00 97.81 89 PHE A C 1
ATOM 637 O O . PHE A 1 89 ? -2.469 -1.905 -8.312 1.00 97.81 89 PHE A O 1
ATOM 644 N N . PRO A 1 90 ? -0.711 -1.999 -6.842 1.00 95.44 90 PRO A N 1
ATOM 645 C CA . PRO A 1 90 ? -0.484 -3.435 -6.943 1.00 95.44 90 PRO A CA 1
ATOM 646 C C . PRO A 1 90 ? -1.748 -4.274 -6.778 1.00 95.44 90 PRO A C 1
ATOM 648 O O . PRO A 1 90 ? -2.601 -3.983 -5.938 1.00 95.44 90 PRO A O 1
ATOM 651 N N . ASP A 1 91 ? -1.846 -5.332 -7.579 1.00 91.75 91 ASP A N 1
ATOM 652 C CA . ASP A 1 91 ? -2.891 -6.344 -7.451 1.00 91.75 91 ASP A CA 1
ATOM 653 C C . ASP A 1 91 ? -2.376 -7.480 -6.560 1.00 91.75 91 ASP A C 1
ATOM 655 O O . ASP A 1 91 ? -1.647 -8.372 -6.998 1.00 91.75 91 ASP A O 1
ATOM 659 N N . VAL A 1 92 ? -2.669 -7.381 -5.263 1.00 93.81 92 VAL A N 1
ATOM 660 C CA . VAL A 1 92 ? -2.154 -8.307 -4.252 1.00 93.81 92 VAL A CA 1
ATOM 661 C C . VAL A 1 92 ? -3.215 -9.344 -3.922 1.00 93.81 92 VAL A C 1
ATOM 663 O O . VAL A 1 92 ? -4.253 -9.039 -3.344 1.00 93.81 92 VAL A O 1
ATOM 666 N N . THR A 1 93 ? -2.922 -10.609 -4.219 1.00 93.12 93 THR A N 1
ATOM 667 C CA . THR A 1 93 ? -3.756 -11.723 -3.757 1.00 93.12 93 THR A CA 1
ATOM 668 C C . THR A 1 93 ? -3.469 -12.021 -2.285 1.00 93.12 93 THR A C 1
ATOM 670 O O . THR A 1 93 ? -2.334 -12.340 -1.912 1.00 93.12 93 THR A O 1
ATOM 673 N N . SER A 1 94 ? -4.508 -11.957 -1.453 1.00 96.38 94 SER A N 1
ATOM 674 C CA . SER A 1 94 ? -4.440 -12.244 -0.020 1.00 96.38 94 SER A CA 1
ATOM 675 C C . SER A 1 94 ? -5.050 -13.606 0.330 1.00 96.38 94 SER A C 1
ATOM 677 O O . SER A 1 94 ? -6.103 -13.978 -0.179 1.00 96.38 94 SER A O 1
ATOM 679 N N . GLU A 1 95 ? -4.404 -14.340 1.245 1.00 96.50 95 GLU A N 1
ATOM 680 C CA . GLU A 1 95 ? -4.952 -15.567 1.861 1.00 96.50 95 GLU A CA 1
ATOM 681 C C . GLU A 1 95 ? -6.076 -15.266 2.871 1.00 96.50 95 GLU A C 1
ATOM 683 O O . GLU A 1 95 ? -6.816 -16.166 3.275 1.00 96.50 95 GLU A O 1
ATOM 688 N N . LEU A 1 96 ? -6.168 -14.011 3.314 1.00 97.62 96 LEU A N 1
ATOM 689 C CA . LEU A 1 96 ? -7.186 -13.509 4.228 1.00 97.62 96 LEU A CA 1
ATOM 690 C C . LEU A 1 96 ? -8.074 -12.506 3.498 1.00 97.62 96 LEU A C 1
ATOM 692 O O . LEU A 1 96 ? -7.608 -11.729 2.667 1.00 97.62 96 LEU A O 1
ATOM 696 N N . THR A 1 97 ? -9.344 -12.488 3.861 1.00 97.00 97 THR A N 1
ATOM 697 C CA . THR A 1 97 ? -10.311 -11.477 3.424 1.00 97.00 97 THR A CA 1
ATOM 698 C C . THR A 1 97 ? -10.919 -10.832 4.656 1.00 97.00 97 THR A C 1
ATOM 700 O O . THR A 1 97 ? -10.808 -11.383 5.753 1.00 97.00 97 THR A O 1
ATOM 703 N N . LEU A 1 98 ? -11.628 -9.717 4.493 1.00 94.56 98 LEU A N 1
ATOM 704 C CA . LEU A 1 98 ? -12.360 -9.125 5.613 1.00 94.56 98 LEU A CA 1
ATOM 705 C C . LEU A 1 98 ? -13.388 -10.087 6.220 1.00 94.56 98 LEU A C 1
ATOM 707 O O . LEU A 1 98 ? -13.640 -10.018 7.414 1.00 94.56 98 LEU A O 1
ATOM 711 N N . ASN A 1 99 ? -13.909 -11.042 5.445 1.00 94.12 99 ASN A N 1
ATOM 712 C CA . ASN A 1 99 ? -14.844 -12.069 5.916 1.00 94.12 99 ASN A CA 1
ATOM 713 C C . ASN A 1 99 ? -14.164 -13.307 6.526 1.00 94.12 99 ASN A C 1
ATOM 715 O O . ASN A 1 99 ? -14.851 -14.247 6.929 1.00 94.12 99 ASN A O 1
ATOM 719 N N . SER A 1 100 ? -12.829 -13.363 6.566 1.00 96.00 100 SER A N 1
ATOM 720 C CA . SER A 1 100 ? -12.126 -14.470 7.2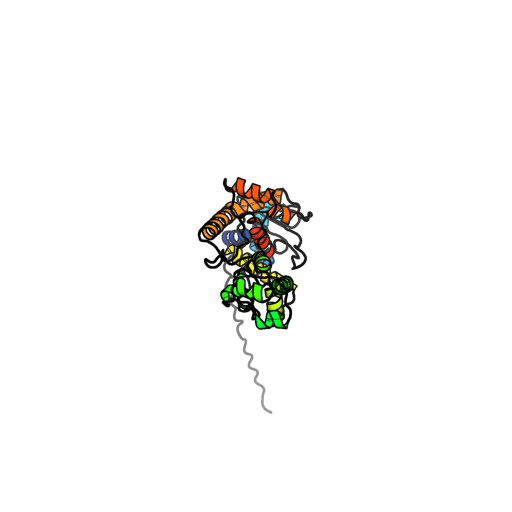16 1.00 96.00 100 SER A CA 1
ATOM 721 C C . SER A 1 100 ? -12.477 -14.497 8.709 1.00 96.00 100 SER A C 1
ATOM 723 O O . SER A 1 100 ? -12.474 -13.432 9.327 1.00 96.00 100 SER A O 1
ATOM 725 N N . PRO A 1 101 ? -12.754 -15.673 9.310 1.00 94.00 101 PRO A N 1
ATOM 726 C CA . PRO A 1 101 ? -13.162 -15.763 10.714 1.00 94.00 101 PRO A CA 1
ATOM 727 C C . PRO A 1 101 ? -12.194 -15.072 11.673 1.00 94.00 101 PRO A C 1
ATOM 729 O O . PRO A 1 101 ? -12.629 -14.404 12.600 1.00 94.00 101 PRO A O 1
ATOM 732 N N . GLU A 1 102 ? -10.891 -15.172 11.409 1.00 94.25 102 GLU A N 1
ATOM 733 C CA . GLU A 1 102 ? -9.850 -14.546 12.223 1.00 94.25 102 GLU A CA 1
ATOM 734 C C . GLU A 1 102 ? -9.883 -13.017 12.113 1.00 94.25 102 GLU A C 1
ATOM 736 O O . GLU A 1 102 ? -9.666 -12.319 13.095 1.00 94.25 102 GLU A O 1
ATOM 741 N N . VAL A 1 103 ? -10.197 -12.484 10.927 1.00 93.75 103 VAL A N 1
ATOM 742 C CA . VAL A 1 103 ? -10.347 -11.036 10.725 1.00 93.75 103 VAL A CA 1
ATOM 743 C C . VAL A 1 103 ? -11.635 -10.554 11.386 1.00 93.75 103 VAL A C 1
ATOM 745 O O . VAL A 1 103 ? -11.605 -9.601 12.159 1.00 93.75 103 VAL A O 1
ATOM 748 N N . GLN A 1 104 ? -12.750 -11.256 11.178 1.00 90.12 104 GLN A N 1
ATOM 749 C CA . GLN A 1 104 ? -14.022 -10.944 11.830 1.00 90.12 104 GLN A CA 1
ATOM 750 C C . GLN A 1 104 ? -13.914 -10.990 13.357 1.00 90.12 104 GLN A C 1
ATOM 752 O O . GLN A 1 104 ? -14.394 -10.071 14.002 1.00 90.12 104 GLN A O 1
ATOM 757 N N . ALA A 1 105 ? -13.212 -11.966 13.939 1.00 85.69 105 ALA A N 1
ATOM 758 C CA . ALA A 1 105 ? -12.984 -12.032 15.385 1.00 85.69 105 ALA A CA 1
ATOM 759 C C . ALA A 1 105 ? -12.240 -10.799 15.932 1.00 85.69 105 ALA A C 1
ATOM 761 O O . ALA A 1 105 ? -12.454 -10.398 17.074 1.00 85.69 105 ALA A O 1
ATOM 762 N N . THR A 1 106 ? -11.382 -10.175 15.119 1.00 83.38 106 THR A N 1
ATOM 763 C CA . THR A 1 106 ? -10.687 -8.937 15.506 1.00 83.38 106 THR A CA 1
ATOM 764 C C . THR A 1 106 ? -11.522 -7.679 15.306 1.00 83.38 106 THR A C 1
ATOM 766 O O . THR A 1 106 ? -11.345 -6.728 16.059 1.00 83.38 106 THR A O 1
ATOM 769 N N . LEU A 1 107 ? -12.442 -7.687 14.335 1.00 80.81 107 LEU A N 1
ATOM 770 C CA . LEU A 1 107 ? -13.389 -6.596 14.084 1.00 80.81 107 LEU A CA 1
ATOM 771 C C . LEU A 1 107 ? -14.551 -6.604 15.088 1.00 80.81 107 LEU A C 1
ATOM 773 O O . LEU A 1 107 ? -15.056 -5.555 15.465 1.00 80.81 107 LEU A O 1
ATOM 777 N N . GLN A 1 108 ? -14.959 -7.794 15.523 1.00 64.62 108 GLN A N 1
ATOM 778 C CA . GLN A 1 108 ? -16.091 -8.052 16.412 1.00 64.62 108 GLN A CA 1
ATOM 779 C C . GLN A 1 108 ? -15.649 -8.267 17.856 1.00 64.62 108 GLN A C 1
ATOM 781 O O . GLN A 1 108 ? -16.256 -9.077 18.551 1.00 64.62 108 GLN A O 1
ATOM 786 N N . ARG A 1 109 ? -14.562 -7.644 18.325 1.00 56.72 109 ARG A N 1
ATOM 787 C CA . ARG A 1 109 ? -14.187 -7.851 19.726 1.00 56.72 109 ARG A CA 1
ATOM 788 C C . ARG A 1 109 ? -15.334 -7.380 20.612 1.00 56.72 109 ARG A C 1
ATOM 790 O O . ARG A 1 109 ? -15.536 -6.179 20.744 1.00 56.72 109 ARG A O 1
ATOM 797 N N . ASP A 1 110 ? -16.036 -8.353 21.198 1.00 50.78 110 ASP A N 1
ATOM 798 C CA . ASP A 1 110 ? -16.966 -8.181 22.305 1.00 50.78 110 ASP A CA 1
ATOM 799 C C . ASP A 1 110 ? -16.179 -7.470 23.403 1.00 50.78 110 ASP A C 1
ATOM 801 O O . ASP A 1 110 ? -15.426 -8.086 24.169 1.00 50.78 110 ASP A O 1
ATOM 805 N N . LEU A 1 111 ? -16.266 -6.144 23.410 1.00 58.41 111 LEU A N 1
ATOM 806 C CA . LEU A 1 111 ? -15.754 -5.333 24.489 1.00 58.41 111 LEU A CA 1
ATOM 807 C C . LEU A 1 111 ? -16.553 -5.750 25.708 1.00 58.41 111 LEU A C 1
ATOM 809 O O . LEU A 1 111 ? -17.748 -5.493 25.826 1.00 58.41 111 LEU A O 1
ATOM 813 N N . TRP A 1 112 ? -15.887 -6.455 26.613 1.00 68.00 112 TRP A N 1
ATOM 814 C CA . TRP A 1 112 ? -16.437 -6.630 27.935 1.00 68.00 112 TRP A CA 1
ATOM 815 C C . TRP A 1 112 ? -16.399 -5.265 28.615 1.00 68.00 112 TRP A C 1
ATOM 817 O O . TRP A 1 112 ? -15.365 -4.838 29.126 1.00 68.00 112 TRP A O 1
ATOM 827 N N . VAL A 1 113 ? -17.531 -4.573 28.579 1.00 80.31 113 VAL A N 1
ATOM 828 C CA . VAL A 1 113 ? -17.743 -3.347 29.335 1.00 80.31 113 VAL A CA 1
ATOM 829 C C . VAL A 1 113 ? -18.066 -3.757 30.778 1.00 80.31 113 VAL A C 1
ATOM 831 O O . VAL A 1 113 ? -19.079 -4.425 31.022 1.00 80.31 113 VAL A O 1
ATOM 834 N N . PRO A 1 114 ? -17.210 -3.435 31.765 1.00 84.94 114 PRO A N 1
ATOM 835 C CA . PRO A 1 114 ? -17.472 -3.783 33.150 1.00 84.94 114 PRO A CA 1
ATOM 836 C C . PRO A 1 114 ? -18.711 -3.038 33.645 1.00 84.94 114 PRO A C 1
ATOM 838 O O . PRO A 1 114 ? -18.865 -1.837 33.440 1.00 84.94 114 PRO A O 1
ATOM 841 N N . SER A 1 115 ? -19.584 -3.738 34.368 1.00 91.00 115 SER A N 1
ATOM 842 C CA . SER A 1 115 ? -20.704 -3.078 35.042 1.00 91.00 115 SER A CA 1
ATOM 843 C C . SER A 1 115 ? -20.203 -2.050 36.068 1.00 91.00 115 SER A C 1
ATOM 845 O O . SER A 1 115 ? -19.100 -2.184 36.605 1.00 91.00 115 SER A O 1
ATOM 847 N N . LEU A 1 116 ? -21.040 -1.072 36.427 1.00 90.88 116 LEU A N 1
ATOM 848 C CA . LEU A 1 116 ? -20.720 -0.103 37.487 1.00 90.88 116 LEU A CA 1
ATOM 849 C C . LEU A 1 116 ? -20.335 -0.783 38.812 1.00 90.88 116 LEU A C 1
ATOM 851 O O . LEU A 1 116 ? -19.440 -0.312 39.511 1.00 90.88 116 LEU A O 1
ATOM 855 N N . GLU A 1 117 ? -20.977 -1.909 39.143 1.00 90.69 117 GLU A N 1
ATOM 856 C CA . GLU A 1 117 ? -20.642 -2.702 40.330 1.00 90.69 117 GLU A CA 1
ATOM 857 C C . GLU A 1 117 ? -19.233 -3.294 40.220 1.00 90.69 117 GLU A C 1
ATOM 859 O O . GLU A 1 117 ? -18.471 -3.266 41.184 1.00 90.69 117 GLU A O 1
ATOM 864 N N . THR A 1 118 ? -18.858 -3.785 39.039 1.00 90.12 118 THR A N 1
ATOM 865 C CA . THR A 1 118 ? -17.520 -4.323 38.778 1.00 90.12 118 THR A CA 1
ATOM 866 C C . THR A 1 118 ? -16.445 -3.247 38.888 1.00 90.12 118 THR A C 1
ATOM 868 O O . THR A 1 118 ? -15.452 -3.474 39.576 1.00 90.12 118 THR A O 1
ATOM 871 N N . ILE A 1 119 ? -16.670 -2.075 38.286 1.00 90.88 119 ILE A N 1
ATOM 872 C CA . ILE A 1 119 ? -15.770 -0.913 38.375 1.00 90.88 119 ILE A CA 1
ATOM 873 C C . ILE A 1 119 ? -15.513 -0.561 39.842 1.00 90.88 119 ILE A C 1
ATOM 875 O O . ILE A 1 119 ? -14.367 -0.486 40.282 1.00 90.88 119 ILE A O 1
ATOM 879 N N . GLN A 1 120 ? -16.586 -0.417 40.626 1.00 90.44 120 GLN A N 1
ATOM 880 C CA . GLN A 1 120 ? -16.491 -0.088 42.047 1.00 90.44 120 GLN A CA 1
ATOM 881 C C . GLN A 1 120 ? -15.822 -1.199 42.865 1.00 90.44 120 GLN A C 1
ATOM 883 O O . GLN A 1 120 ? -15.064 -0.910 43.790 1.00 90.44 120 GLN A O 1
ATOM 888 N N . HIS A 1 121 ? -16.109 -2.464 42.551 1.00 90.00 121 HIS A N 1
ATOM 889 C CA . HIS A 1 121 ? -15.580 -3.613 43.281 1.00 90.00 121 HIS A CA 1
ATOM 890 C C . HIS A 1 121 ? -14.075 -3.793 43.077 1.00 90.00 121 HIS A C 1
ATOM 892 O O . HIS A 1 121 ? -13.353 -4.061 44.038 1.00 90.00 121 HIS A O 1
ATOM 898 N N . LEU A 1 122 ? -13.614 -3.657 41.835 1.00 87.56 122 LEU A N 1
ATOM 899 C CA . LEU A 1 122 ? -12.206 -3.795 41.474 1.00 87.56 122 LEU A CA 1
ATOM 900 C C . LEU A 1 122 ? -11.409 -2.511 41.744 1.00 87.56 122 LEU A C 1
ATOM 902 O O . LEU A 1 122 ? -10.184 -2.562 41.816 1.00 87.56 122 LEU A O 1
ATOM 906 N N . GLY A 1 123 ? -12.095 -1.385 41.966 1.00 90.31 123 GLY A N 1
ATOM 907 C CA . GLY A 1 123 ? -11.456 -0.084 42.134 1.00 90.31 123 GLY A CA 1
ATOM 908 C C . GLY A 1 123 ? -10.806 0.395 40.840 1.00 90.31 123 GLY A C 1
ATOM 909 O O . GLY A 1 123 ? -9.736 0.999 40.892 1.00 90.31 123 GLY A O 1
ATOM 910 N N . GLU A 1 124 ? -11.432 0.085 39.701 1.00 90.69 124 GLU A N 1
ATOM 911 C CA . GLU A 1 124 ? -10.956 0.515 38.388 1.00 90.69 124 GLU A CA 1
ATOM 912 C C . GLU A 1 124 ? -10.909 2.042 38.316 1.00 90.69 124 GLU A C 1
ATOM 914 O O . GLU A 1 124 ? -11.726 2.746 38.914 1.00 90.69 124 GLU A O 1
ATOM 919 N N . THR A 1 125 ? -9.945 2.555 37.562 1.00 91.69 125 THR A N 1
ATOM 920 C CA . THR A 1 125 ? -9.777 3.992 37.321 1.00 91.69 125 THR A CA 1
ATOM 921 C C . THR A 1 125 ? -10.027 4.306 35.853 1.00 91.69 125 THR A C 1
ATOM 923 O O . THR A 1 125 ? -9.965 3.406 35.018 1.00 91.69 125 THR A O 1
ATOM 926 N N . SER A 1 126 ? -10.237 5.580 35.501 1.00 87.19 126 SER A N 1
ATOM 927 C CA . SER A 1 126 ? -10.289 5.982 34.088 1.00 87.19 126 SER A CA 1
ATOM 928 C C . SER A 1 126 ? -9.026 5.543 33.333 1.00 87.19 126 SER A C 1
ATOM 930 O O . SER A 1 126 ? -9.095 5.170 32.171 1.00 87.19 126 SER A O 1
ATOM 932 N N . GLU A 1 127 ? -7.859 5.542 33.988 1.00 83.75 127 GLU A N 1
ATOM 933 C CA . GLU A 1 127 ? -6.606 5.048 33.406 1.00 83.75 127 GLU A CA 1
ATOM 934 C C . GLU A 1 127 ? -6.673 3.551 33.099 1.00 83.75 127 GLU A C 1
ATOM 936 O O . GLU A 1 127 ? -6.391 3.155 31.975 1.00 83.75 127 GLU A O 1
ATOM 941 N N . THR A 1 128 ? -7.129 2.733 34.045 1.00 84.38 128 THR A N 1
ATOM 942 C CA . THR A 1 128 ? -7.227 1.279 33.853 1.00 84.38 128 THR A CA 1
ATOM 943 C C . THR A 1 128 ? -8.301 0.900 32.834 1.00 84.38 128 THR A C 1
ATOM 945 O O . THR A 1 128 ? -8.080 0.035 31.994 1.00 84.38 128 THR A O 1
ATOM 948 N N . LEU A 1 129 ? -9.443 1.591 32.828 1.00 85.94 129 LEU A N 1
ATOM 949 C CA . LEU A 1 129 ? -10.471 1.394 31.802 1.00 85.94 129 LEU A CA 1
ATOM 950 C C . LEU A 1 129 ? -9.945 1.754 30.403 1.00 85.94 129 LEU A C 1
ATOM 952 O O . LEU A 1 129 ? -10.229 1.037 29.446 1.00 85.94 129 LEU A O 1
ATOM 956 N N . ARG A 1 130 ? -9.097 2.786 30.288 1.00 79.12 130 ARG A N 1
ATOM 957 C CA . ARG A 1 130 ? -8.380 3.092 29.040 1.00 79.12 130 ARG A CA 1
ATOM 958 C C . ARG A 1 130 ? -7.350 2.033 28.664 1.00 79.12 130 ARG A C 1
ATOM 960 O O . ARG A 1 130 ? -7.200 1.758 27.483 1.00 79.12 130 ARG A O 1
ATOM 967 N N . GLU A 1 131 ? -6.668 1.406 29.625 1.00 76.38 131 GLU A N 1
ATOM 968 C CA . GLU A 1 131 ? -5.792 0.253 29.345 1.00 76.38 131 GLU A CA 1
ATOM 969 C C . GLU A 1 131 ? -6.570 -0.955 28.792 1.00 76.38 131 GLU A C 1
ATOM 971 O O . GLU A 1 131 ? -5.996 -1.781 28.081 1.00 76.38 131 GLU A O 1
ATOM 976 N N . PHE A 1 132 ? -7.873 -1.047 29.080 1.00 73.62 132 PHE A N 1
ATOM 977 C CA . PHE A 1 132 ? -8.797 -2.010 28.471 1.00 73.62 132 PHE A CA 1
ATOM 978 C C . PHE A 1 132 ? -9.449 -1.510 27.170 1.00 73.62 132 PHE A C 1
ATOM 980 O O . PHE A 1 132 ? -10.329 -2.186 26.630 1.00 73.62 132 PHE A O 1
ATOM 987 N N . ASP A 1 133 ? -8.999 -0.367 26.647 1.00 70.31 133 ASP A N 1
ATOM 988 C CA . ASP A 1 133 ? -9.524 0.304 25.457 1.00 70.31 133 ASP A CA 1
ATOM 989 C C . ASP A 1 133 ? -11.028 0.647 25.549 1.00 70.31 133 ASP A C 1
ATOM 991 O O . ASP A 1 133 ? -11.736 0.568 24.543 1.00 70.31 133 ASP A O 1
ATOM 995 N N . LEU A 1 134 ? -11.529 0.987 26.743 1.00 75.94 134 LEU A N 1
ATOM 996 C CA . LEU A 1 134 ? -12.916 1.419 26.952 1.00 75.94 134 LEU A CA 1
ATOM 997 C C . LEU A 1 134 ? -13.035 2.945 26.842 1.00 75.94 134 LEU A C 1
ATOM 999 O O . LEU A 1 134 ? -12.298 3.692 27.490 1.00 75.94 134 LEU A O 1
ATOM 1003 N N . SER A 1 135 ? -14.003 3.399 26.055 1.00 79.50 135 SER A N 1
ATOM 1004 C CA . SER A 1 135 ? -14.399 4.796 25.871 1.00 79.50 135 SER A CA 1
ATOM 1005 C C . SER A 1 135 ? -15.724 5.095 26.574 1.00 79.50 135 SER A C 1
ATOM 1007 O O . SER A 1 135 ? -16.458 4.188 26.969 1.00 79.50 135 SER A O 1
ATOM 1009 N N . LEU A 1 136 ? -16.075 6.380 26.704 1.00 86.38 136 LEU A N 1
ATOM 1010 C CA . LEU A 1 136 ? -17.386 6.776 27.234 1.00 86.38 136 LEU A CA 1
ATOM 1011 C C . LEU A 1 136 ? -18.542 6.159 26.426 1.00 86.38 136 LEU A C 1
ATOM 1013 O O . LEU A 1 136 ? -19.532 5.714 27.002 1.00 86.38 136 LEU A O 1
ATOM 1017 N N . ARG A 1 137 ? -18.398 6.093 25.101 1.00 77.25 137 ARG A N 1
ATOM 1018 C CA . ARG A 1 137 ? -19.424 5.559 24.206 1.00 77.25 137 ARG A CA 1
ATOM 1019 C C . ARG A 1 137 ? -19.696 4.073 24.443 1.00 77.25 137 ARG A C 1
ATOM 1021 O O . ARG A 1 137 ? -20.854 3.676 24.396 1.00 77.25 137 ARG A O 1
ATOM 1028 N N . ASP A 1 138 ? -18.672 3.278 24.756 1.00 79.38 138 ASP A N 1
ATOM 1029 C CA . ASP A 1 138 ? -18.847 1.847 25.057 1.00 79.38 138 ASP A CA 1
ATOM 1030 C C . ASP A 1 138 ? -19.771 1.645 26.271 1.00 79.38 138 ASP A C 1
ATOM 1032 O O . ASP A 1 138 ? -20.629 0.766 26.285 1.00 79.38 138 ASP A O 1
ATOM 1036 N N . PHE A 1 139 ? -19.655 2.516 27.278 1.00 86.81 139 PHE A N 1
ATOM 1037 C CA . PHE A 1 139 ? -20.569 2.523 28.419 1.00 86.81 139 PHE A CA 1
ATOM 1038 C C . PHE A 1 139 ? -21.978 2.974 28.026 1.00 86.81 139 PHE A C 1
ATOM 1040 O O . PHE A 1 139 ? -22.954 2.353 28.448 1.00 86.81 139 PHE A O 1
ATOM 1047 N N . GLU A 1 140 ? -22.102 4.011 27.197 1.00 85.06 140 GLU A N 1
ATOM 1048 C CA . GLU A 1 140 ? -23.404 4.505 26.735 1.00 85.06 140 GLU A CA 1
ATOM 1049 C C . GLU A 1 140 ? -24.165 3.468 25.894 1.00 85.06 140 GLU A C 1
ATOM 1051 O O . GLU A 1 140 ? -25.386 3.355 26.031 1.00 85.06 140 GLU A O 1
ATOM 1056 N N . GLU A 1 141 ? -23.465 2.682 25.070 1.00 78.06 141 GLU A N 1
ATOM 1057 C CA . GLU A 1 141 ? -24.039 1.587 24.273 1.00 78.06 141 GLU A CA 1
ATOM 1058 C C . GLU A 1 141 ? -24.579 0.447 25.157 1.00 78.06 141 GLU A C 1
ATOM 1060 O O . GLU A 1 141 ? -25.632 -0.120 24.857 1.00 78.06 141 GLU A O 1
ATOM 1065 N N . GLU A 1 142 ? -23.954 0.207 26.312 1.00 85.00 142 GLU A N 1
ATOM 1066 C CA . GLU A 1 142 ? -24.452 -0.689 27.370 1.00 85.00 142 GLU A CA 1
ATOM 1067 C C . GLU A 1 142 ? -25.503 -0.031 28.289 1.00 85.00 142 GLU A C 1
ATOM 1069 O O . GLU A 1 142 ? -25.979 -0.624 29.262 1.00 85.00 142 GLU A O 1
ATOM 1074 N N . GLY A 1 143 ? -25.900 1.208 27.984 1.00 90.12 143 GLY A N 1
ATOM 1075 C CA . GLY A 1 143 ? -26.905 1.962 28.729 1.00 90.12 143 GLY A CA 1
ATOM 1076 C C . GLY A 1 143 ? -26.402 2.571 30.039 1.00 90.12 143 GLY A C 1
ATOM 1077 O O . GLY A 1 143 ? -27.225 2.979 30.858 1.00 90.12 143 GLY A O 1
ATOM 1078 N N . ILE A 1 144 ? -25.085 2.638 30.242 1.00 92.44 144 ILE A N 1
ATOM 1079 C CA . ILE A 1 144 ? -24.429 3.281 31.384 1.00 92.44 144 ILE A CA 1
ATOM 1080 C C . ILE A 1 144 ? -24.097 4.728 31.004 1.00 92.44 144 ILE A C 1
ATOM 1082 O O . ILE A 1 144 ? -23.230 5.000 30.178 1.00 92.44 144 ILE A O 1
ATOM 1086 N N . LEU A 1 145 ? -24.776 5.685 31.631 1.00 93.62 145 LEU A N 1
ATOM 1087 C CA . LEU A 1 145 ? -24.623 7.103 31.307 1.00 93.62 145 LEU A CA 1
ATOM 1088 C C . LEU A 1 145 ? -23.410 7.734 32.012 1.00 93.62 145 LEU A C 1
ATOM 1090 O O . LEU A 1 145 ? -23.011 7.320 33.103 1.00 93.62 145 LEU A O 1
ATOM 1094 N N . ALA A 1 146 ? -22.891 8.834 31.458 1.00 92.69 146 ALA A N 1
ATOM 1095 C CA . ALA A 1 146 ? -21.785 9.611 32.036 1.00 92.69 146 ALA A CA 1
ATOM 1096 C C . ALA A 1 146 ? -21.975 9.953 33.534 1.00 92.69 146 ALA A C 1
ATOM 1098 O O . ALA A 1 146 ? -21.054 9.836 34.340 1.00 92.69 146 ALA A O 1
ATOM 1099 N N . ASP A 1 147 ? -23.187 10.336 33.948 1.00 95.62 147 ASP A N 1
ATOM 1100 C CA . ASP A 1 147 ? -23.481 10.637 35.358 1.00 95.62 147 ASP A CA 1
ATOM 1101 C C . ASP A 1 147 ? -23.415 9.406 36.275 1.00 95.62 147 ASP A C 1
ATOM 1103 O O . ASP A 1 147 ? -23.240 9.539 37.489 1.00 95.62 147 ASP A O 1
ATOM 1107 N N . GLU A 1 148 ? -23.580 8.207 35.727 1.00 94.94 148 GLU A N 1
ATOM 1108 C CA . GLU A 1 148 ? -23.455 6.952 36.462 1.00 94.94 148 GLU A CA 1
ATOM 1109 C C . GLU A 1 148 ? -21.989 6.546 36.622 1.00 94.94 148 GLU A C 1
ATOM 1111 O O . GLU A 1 148 ? -21.591 6.159 37.722 1.00 94.94 148 GLU A O 1
ATOM 1116 N N . LEU A 1 149 ? -21.164 6.768 35.595 1.00 93.19 149 LEU A N 1
ATOM 1117 C CA . LEU A 1 149 ? -19.706 6.642 35.684 1.00 93.19 149 LEU A CA 1
ATOM 1118 C C . LEU A 1 149 ? -19.116 7.587 36.740 1.00 93.19 149 LEU A C 1
ATOM 1120 O O . LEU A 1 149 ? -18.354 7.142 37.601 1.00 93.19 149 LEU A O 1
ATOM 1124 N N . ARG A 1 150 ? -19.574 8.849 36.787 1.00 94.88 150 ARG A N 1
ATOM 1125 C CA . ARG A 1 150 ? -19.174 9.805 37.842 1.00 94.88 150 ARG A CA 1
ATOM 1126 C C . ARG A 1 150 ? -19.488 9.289 39.241 1.00 94.88 150 ARG A C 1
ATOM 1128 O O . ARG A 1 150 ? -18.678 9.434 40.154 1.00 94.88 150 ARG A O 1
ATOM 1135 N N . LYS A 1 151 ? -20.655 8.661 39.430 1.00 94.00 151 LYS A N 1
ATOM 1136 C CA . LYS A 1 151 ? -21.032 8.039 40.715 1.00 94.00 151 LYS A CA 1
ATOM 1137 C C . LYS A 1 151 ? -20.166 6.823 41.049 1.00 94.00 151 LYS A C 1
ATOM 1139 O O . LYS A 1 151 ? -20.004 6.517 42.229 1.00 94.00 151 LYS A O 1
ATOM 1144 N N . ALA A 1 152 ? -19.619 6.143 40.045 1.00 91.38 152 ALA A N 1
ATOM 1145 C CA . ALA A 1 152 ? -18.639 5.075 40.210 1.00 91.38 152 ALA A CA 1
ATOM 1146 C C . ALA A 1 152 ? -17.200 5.581 40.412 1.00 91.38 152 ALA A C 1
ATOM 1148 O O . ALA A 1 152 ? -16.312 4.767 40.636 1.00 91.38 152 ALA A O 1
ATOM 1149 N N . GLY A 1 153 ? -16.973 6.900 40.417 1.00 92.44 153 GLY A N 1
ATOM 1150 C CA . GLY A 1 153 ? -15.647 7.492 40.611 1.00 92.44 153 GLY A CA 1
ATOM 1151 C C . GLY A 1 153 ? -14.793 7.538 39.343 1.00 92.44 153 GLY A C 1
ATOM 1152 O O . GLY A 1 153 ? -13.599 7.801 39.441 1.00 92.44 153 GLY A O 1
ATOM 1153 N N . ILE A 1 154 ? -15.399 7.305 38.179 1.00 94.06 154 ILE A N 1
ATOM 1154 C CA . ILE A 1 154 ? -14.772 7.446 36.865 1.00 94.06 154 ILE A CA 1
ATOM 1155 C C . ILE A 1 154 ? -15.125 8.823 36.317 1.00 94.06 154 ILE A C 1
ATOM 1157 O O . ILE A 1 154 ? -16.299 9.200 36.340 1.00 94.06 154 ILE A O 1
ATOM 1161 N N . ASP A 1 155 ? -14.139 9.576 35.833 1.00 92.44 155 ASP A N 1
ATOM 1162 C CA . ASP A 1 155 ? -14.410 10.828 35.128 1.00 92.44 155 ASP A CA 1
ATOM 1163 C C . ASP A 1 155 ? -14.744 10.513 33.659 1.00 92.44 155 ASP A C 1
ATOM 1165 O O . ASP A 1 155 ? -13.880 10.014 32.935 1.00 92.44 155 ASP A O 1
ATOM 1169 N N . PRO A 1 156 ? -15.981 10.762 33.187 1.00 89.12 156 PRO A N 1
ATOM 1170 C CA . PRO A 1 156 ? -16.346 10.549 31.792 1.00 89.12 156 PRO A CA 1
ATOM 1171 C C . PRO A 1 156 ? -15.479 11.356 30.835 1.00 89.12 156 PRO A C 1
ATOM 1173 O O . PRO A 1 156 ? -15.276 10.910 29.713 1.00 89.12 156 PRO A O 1
ATOM 1176 N N . ASP A 1 157 ? -14.963 12.510 31.264 1.00 87.62 157 ASP A N 1
ATOM 1177 C CA . ASP A 1 157 ? -14.147 13.366 30.407 1.00 87.62 157 ASP A CA 1
ATOM 1178 C C . ASP A 1 157 ? -12.783 12.700 30.128 1.00 87.62 157 ASP A C 1
ATOM 1180 O O . ASP A 1 157 ? -12.292 12.760 29.001 1.00 87.62 157 ASP A O 1
ATOM 1184 N N . ASP A 1 158 ? -12.236 11.943 31.093 1.00 85.44 158 ASP A N 1
ATOM 1185 C CA . ASP A 1 158 ? -11.020 11.135 30.901 1.00 85.44 158 ASP A CA 1
ATOM 1186 C C . ASP A 1 158 ? -11.215 10.009 29.873 1.00 85.44 158 ASP A C 1
ATOM 1188 O O . ASP A 1 158 ? -10.244 9.581 29.239 1.00 85.44 158 ASP A O 1
ATOM 1192 N N . LEU A 1 159 ? -12.450 9.503 29.746 1.00 79.19 159 LEU A N 1
ATOM 1193 C CA . LEU A 1 159 ? -12.850 8.462 28.792 1.00 79.19 159 LEU A CA 1
ATOM 1194 C C . LEU A 1 159 ? -13.371 9.033 27.465 1.00 79.19 159 LEU A C 1
ATOM 1196 O O . LEU A 1 159 ? -13.392 8.316 26.469 1.00 79.19 159 LEU A O 1
ATOM 1200 N N . ALA A 1 160 ? -13.796 10.297 27.447 1.00 70.44 160 ALA A N 1
ATOM 1201 C CA . ALA A 1 160 ? -14.225 11.018 26.252 1.00 70.44 160 ALA A CA 1
ATOM 1202 C C . ALA A 1 160 ? -13.029 11.544 25.445 1.00 70.44 160 ALA A C 1
ATOM 1204 O O . ALA A 1 160 ? -13.115 11.673 24.227 1.00 70.44 160 ALA A O 1
ATOM 1205 N N . GLU A 1 161 ? -11.907 11.837 26.113 1.00 57.16 161 GLU A N 1
ATOM 1206 C CA . GLU A 1 161 ? -10.648 12.213 25.457 1.00 57.16 161 GLU A CA 1
ATOM 1207 C C . GLU A 1 161 ? -9.932 10.998 24.835 1.00 57.16 161 GLU A C 1
ATOM 1209 O O . GLU A 1 161 ? -9.090 11.151 23.946 1.00 57.16 161 GLU A O 1
ATOM 1214 N N . TYR A 1 162 ? -10.274 9.779 25.269 1.00 49.25 162 TYR A N 1
ATOM 1215 C CA . TYR A 1 162 ? -9.687 8.562 24.726 1.00 49.25 162 TYR A CA 1
ATOM 1216 C C . TYR A 1 162 ? -10.373 8.166 23.422 1.00 49.25 162 TYR A C 1
ATOM 1218 O O . TYR A 1 162 ? -11.585 7.979 23.367 1.00 49.25 162 TYR A O 1
ATOM 1226 N N . VAL A 1 163 ? -9.549 8.080 22.377 1.00 49.12 163 VAL A N 1
ATOM 1227 C CA . VAL A 1 163 ? -9.912 7.832 20.982 1.00 49.12 163 VAL A CA 1
ATOM 1228 C C . VAL A 1 163 ? -10.960 6.731 20.905 1.00 49.12 163 VAL A C 1
ATOM 1230 O O . VAL A 1 163 ? -10.666 5.579 21.216 1.00 49.12 163 VAL A O 1
ATOM 1233 N N . GLU A 1 164 ? -12.168 7.121 20.492 1.00 50.84 164 GLU A N 1
ATOM 1234 C CA . GLU A 1 164 ? -13.266 6.233 20.128 1.00 50.84 164 GLU A CA 1
ATOM 1235 C C . GLU A 1 164 ? -12.690 4.994 19.436 1.00 50.84 164 GLU A C 1
ATOM 1237 O O . GLU A 1 164 ? -12.044 5.094 18.384 1.00 50.84 164 GLU A O 1
ATOM 1242 N N . ARG A 1 165 ? -12.850 3.818 20.051 1.00 51.16 165 ARG A N 1
ATOM 1243 C CA . ARG A 1 165 ? -12.449 2.571 19.414 1.00 51.16 165 ARG A CA 1
ATOM 1244 C C . ARG A 1 165 ? -13.377 2.402 18.226 1.00 51.16 165 ARG A C 1
ATOM 1246 O O . ARG A 1 165 ? -14.529 2.020 18.377 1.00 51.16 165 ARG A O 1
ATOM 1253 N N . TYR A 1 166 ? -12.896 2.740 17.038 1.00 56.31 166 TYR A N 1
ATOM 1254 C CA . TYR A 1 166 ? -13.673 2.542 15.829 1.00 56.31 166 TYR A CA 1
ATOM 1255 C C . TYR A 1 166 ? -13.923 1.029 15.708 1.00 56.31 166 TYR A C 1
ATOM 1257 O O . TYR A 1 166 ? -12.942 0.298 15.542 1.00 56.31 166 TYR A O 1
ATOM 1265 N N . PRO A 1 167 ? -15.174 0.522 15.710 1.00 60.69 167 PRO A N 1
ATOM 1266 C CA . PRO A 1 167 ? -15.510 -0.890 15.434 1.00 60.69 167 PRO A CA 1
ATOM 1267 C C . PRO A 1 167 ? -15.177 -1.314 13.983 1.00 60.69 167 PRO A C 1
ATOM 1269 O O . PRO A 1 167 ? -15.736 -2.237 13.401 1.00 60.69 167 PRO A O 1
ATOM 1272 N N . CYS A 1 168 ? -14.254 -0.584 13.373 1.00 84.31 168 CYS A N 1
ATOM 1273 C CA . CYS A 1 168 ? -13.923 -0.528 11.978 1.00 84.31 168 CYS A CA 1
ATOM 1274 C C . CYS A 1 168 ? -12.417 -0.626 11.755 1.00 84.31 168 CYS A C 1
ATOM 1276 O O . CYS A 1 168 ? -11.994 -0.440 10.626 1.00 84.31 168 CYS A O 1
ATOM 1278 N N . VAL A 1 169 ? -11.586 -0.869 12.774 1.00 88.69 169 VAL A N 1
ATOM 1279 C CA . VAL A 1 169 ? -10.131 -0.996 12.587 1.00 88.69 169 VAL A CA 1
ATOM 1280 C C . VAL A 1 169 ? -9.698 -2.443 12.409 1.00 88.69 169 VAL A C 1
ATOM 1282 O O . VAL A 1 169 ? -10.083 -3.321 13.176 1.00 88.69 169 VAL A O 1
ATOM 1285 N N . VAL A 1 170 ? -8.816 -2.692 11.443 1.00 90.75 170 VAL A N 1
ATOM 1286 C CA . VAL A 1 170 ? -8.082 -3.958 11.358 1.00 90.75 170 VAL A CA 1
ATOM 1287 C C . VAL A 1 170 ? -6.837 -3.850 12.238 1.00 90.75 170 VAL A C 1
ATOM 1289 O O . VAL A 1 170 ? -5.812 -3.301 11.829 1.00 90.75 170 VAL A O 1
ATOM 1292 N N . ASP A 1 171 ? -6.924 -4.369 13.462 1.00 88.50 171 ASP A N 1
ATOM 1293 C CA . ASP A 1 171 ? -5.807 -4.388 14.411 1.00 88.50 171 ASP A CA 1
ATOM 1294 C C . ASP A 1 171 ? -4.794 -5.485 14.040 1.00 88.50 171 ASP A C 1
ATOM 1296 O O . ASP A 1 171 ? -5.057 -6.687 14.151 1.00 88.50 171 ASP A O 1
ATOM 1300 N N . ALA A 1 172 ? -3.600 -5.056 13.623 1.00 90.44 172 ALA A N 1
ATOM 1301 C CA . ALA A 1 172 ? -2.505 -5.943 13.245 1.00 90.44 172 ALA A CA 1
ATOM 1302 C C . ALA A 1 172 ? -2.101 -6.904 14.375 1.00 90.44 172 ALA A C 1
ATOM 1304 O O . ALA A 1 172 ? -1.909 -8.098 14.143 1.00 90.44 172 ALA A O 1
ATOM 1305 N N . SER A 1 173 ? -1.968 -6.400 15.603 1.00 88.38 173 SER A N 1
ATOM 1306 C CA . SER A 1 173 ? -1.503 -7.183 16.752 1.00 88.38 173 SER A CA 1
ATOM 1307 C C . SER A 1 173 ? -2.543 -8.220 17.161 1.00 88.38 173 SER A C 1
ATOM 1309 O O . SER A 1 173 ? -2.199 -9.381 17.404 1.00 88.38 173 SER A O 1
ATOM 1311 N N . ALA A 1 174 ? -3.817 -7.823 17.187 1.00 89.56 174 ALA A N 1
ATOM 1312 C CA . ALA A 1 174 ? -4.930 -8.721 17.455 1.00 89.56 174 ALA A CA 1
ATOM 1313 C C . ALA A 1 174 ? -5.019 -9.825 16.394 1.00 89.56 174 ALA A C 1
ATOM 1315 O O . ALA A 1 174 ? -5.090 -10.999 16.755 1.00 89.56 174 ALA A O 1
ATOM 1316 N N . LEU A 1 175 ? -4.930 -9.474 15.108 1.00 93.50 175 LEU A N 1
ATOM 1317 C CA . LEU A 1 175 ? -5.019 -10.444 14.017 1.00 93.50 175 LEU A CA 1
ATOM 1318 C C . LEU A 1 175 ? -3.830 -11.399 13.991 1.00 93.50 175 LEU A C 1
ATOM 1320 O O . LEU A 1 175 ? -4.007 -12.602 13.823 1.00 93.50 175 LEU A O 1
ATOM 1324 N N . MET A 1 176 ? -2.610 -10.908 14.203 1.00 93.25 176 MET A N 1
ATOM 1325 C CA . MET A 1 176 ? -1.446 -11.790 14.281 1.00 93.25 176 MET A CA 1
ATOM 1326 C C . MET A 1 176 ? -1.538 -12.762 15.461 1.00 93.25 176 MET A C 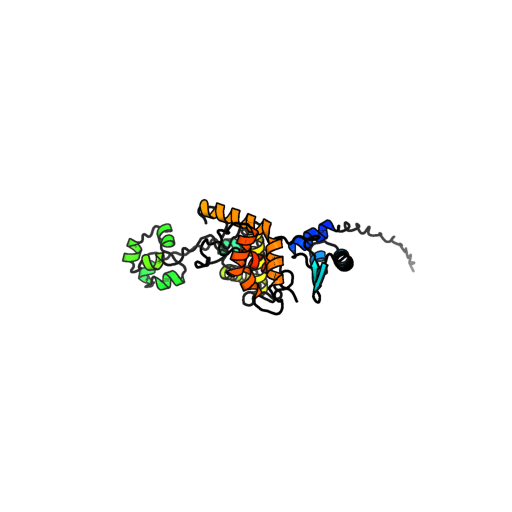1
ATOM 1328 O O . MET A 1 176 ? -1.166 -13.930 15.309 1.00 93.25 176 MET A O 1
ATOM 1332 N N . LYS A 1 177 ? -2.041 -12.303 16.617 1.00 92.38 177 LYS A N 1
ATOM 1333 C CA . LYS A 1 177 ? -2.315 -13.168 17.771 1.00 92.38 177 LYS A CA 1
ATOM 1334 C C . LYS A 1 177 ? -3.358 -14.230 17.414 1.00 92.38 177 LYS A C 1
ATOM 1336 O O . LYS A 1 177 ? -3.089 -15.412 17.616 1.00 92.38 177 LYS A O 1
ATOM 1341 N N . GLU A 1 178 ? -4.471 -13.828 16.808 1.00 94.81 178 GLU A N 1
ATOM 1342 C CA . GLU A 1 178 ? -5.548 -14.731 16.390 1.00 94.81 178 GLU A CA 1
ATOM 1343 C C . GLU A 1 178 ? -5.050 -15.792 15.396 1.00 94.81 178 GLU A C 1
ATOM 1345 O O . GLU A 1 178 ? -5.284 -16.983 15.580 1.00 94.81 178 GLU A O 1
ATOM 1350 N N . LEU A 1 179 ? -4.278 -15.399 14.376 1.00 96.88 179 LEU A N 1
ATOM 1351 C CA . LEU A 1 179 ? -3.701 -16.320 13.384 1.00 96.88 179 LEU A CA 1
ATOM 1352 C C . LEU A 1 179 ? -2.714 -17.312 14.009 1.00 96.88 179 LEU A C 1
ATOM 1354 O O . LEU A 1 179 ? -2.624 -18.469 13.586 1.00 96.88 179 LEU A O 1
ATOM 1358 N N . LYS A 1 180 ? -1.960 -16.876 15.020 1.00 95.19 180 LYS A N 1
ATOM 1359 C CA . LYS A 1 180 ? -1.076 -17.762 15.776 1.00 95.19 180 LYS A CA 1
ATOM 1360 C C . LYS A 1 180 ? -1.883 -18.779 16.582 1.00 95.19 180 LYS A C 1
ATOM 1362 O O . LYS A 1 180 ? -1.527 -19.954 16.578 1.00 95.19 180 LYS A O 1
ATOM 1367 N N . GLU A 1 181 ? -2.944 -18.346 17.253 1.00 95.56 181 GLU A N 1
ATOM 1368 C CA . GLU A 1 181 ? -3.774 -19.201 18.108 1.00 95.56 181 GLU A CA 1
ATOM 1369 C C . GLU A 1 181 ? -4.617 -20.194 17.294 1.00 95.56 181 GLU A C 1
ATOM 1371 O O . GLU A 1 181 ? -4.664 -21.378 17.629 1.00 95.56 181 GLU A O 1
ATOM 1376 N N . THR A 1 182 ? -5.211 -19.752 16.185 1.00 96.75 182 THR A N 1
ATOM 1377 C CA . THR A 1 182 ? -6.131 -20.565 15.370 1.00 96.75 182 THR A CA 1
ATOM 1378 C C . THR A 1 182 ? -5.441 -21.386 14.286 1.00 96.75 182 THR A C 1
ATOM 1380 O O . THR A 1 182 ? -5.851 -22.518 14.021 1.00 96.75 182 THR A O 1
ATOM 1383 N N . ARG A 1 183 ? -4.383 -20.856 13.654 1.00 97.19 183 ARG A N 1
ATOM 1384 C CA . ARG A 1 183 ? -3.681 -21.520 12.537 1.00 97.19 183 ARG A CA 1
ATOM 1385 C C . ARG A 1 183 ? -2.266 -21.982 12.869 1.00 97.19 183 ARG A C 1
ATOM 1387 O O . ARG A 1 183 ? -1.634 -22.628 12.032 1.00 97.19 183 ARG A O 1
ATOM 1394 N N . GLY A 1 184 ? -1.733 -21.638 14.043 1.00 97.69 184 GLY A N 1
ATOM 1395 C CA . GLY A 1 184 ? -0.346 -21.946 14.403 1.00 97.69 184 GLY A CA 1
ATOM 1396 C C . GLY A 1 184 ? 0.683 -21.221 13.532 1.00 97.69 184 GLY A C 1
ATOM 1397 O O . GLY A 1 184 ? 1.811 -21.698 13.390 1.00 97.69 184 GLY A O 1
ATOM 1398 N N . TRP A 1 185 ? 0.306 -20.112 12.886 1.00 97.81 185 TRP A N 1
ATOM 1399 C CA . TRP A 1 185 ? 1.209 -19.398 11.987 1.00 97.81 185 TRP A CA 1
ATOM 1400 C C . TRP A 1 185 ? 2.339 -18.704 12.763 1.00 97.81 185 TRP A C 1
ATOM 1402 O O . TRP A 1 185 ? 2.083 -18.079 13.796 1.00 97.81 185 TRP A O 1
ATOM 1412 N N . PRO A 1 186 ? 3.599 -18.796 12.288 1.00 96.81 186 PRO A N 1
ATOM 1413 C CA . PRO A 1 186 ? 4.686 -18.009 12.857 1.00 96.81 186 PRO A CA 1
ATOM 1414 C C . PRO A 1 186 ? 4.472 -16.519 12.559 1.00 96.81 186 PRO A C 1
ATOM 1416 O O . PRO A 1 186 ? 3.892 -16.180 11.528 1.00 96.81 186 PRO A O 1
ATOM 1419 N N . GLU A 1 187 ? 5.000 -15.645 13.422 1.00 94.81 187 GLU A N 1
ATOM 1420 C CA . GLU A 1 187 ? 4.850 -14.178 13.343 1.00 94.81 187 GLU A CA 1
ATOM 1421 C C . GLU A 1 187 ? 5.106 -13.632 11.935 1.00 94.81 187 GLU A C 1
ATOM 1423 O O . GLU A 1 187 ? 4.283 -12.919 11.377 1.00 94.81 187 GLU A O 1
ATOM 1428 N N . GLU A 1 188 ? 6.198 -14.065 11.316 1.00 95.25 188 GLU A N 1
ATOM 1429 C CA . GLU A 1 188 ? 6.602 -13.629 9.984 1.00 95.25 188 GLU A CA 1
ATOM 1430 C C . GLU A 1 188 ? 5.602 -14.034 8.879 1.00 95.25 188 GLU A C 1
ATOM 1432 O O . GLU A 1 188 ? 5.348 -13.282 7.938 1.00 95.25 188 GLU A O 1
ATOM 1437 N N . ARG A 1 189 ? 4.962 -15.208 8.993 1.00 96.44 189 ARG A N 1
ATOM 1438 C CA . ARG A 1 189 ? 3.876 -15.589 8.074 1.00 96.44 189 ARG A CA 1
ATOM 1439 C C . ARG A 1 189 ? 2.624 -14.753 8.342 1.00 96.44 189 ARG A C 1
ATOM 1441 O O . ARG A 1 189 ? 1.989 -14.320 7.383 1.00 96.44 189 ARG A O 1
ATOM 1448 N N . SER A 1 190 ? 2.284 -14.535 9.612 1.00 97.12 190 SER A N 1
ATOM 1449 C CA . SER A 1 190 ? 1.128 -13.726 10.010 1.00 97.12 190 SER A CA 1
ATOM 1450 C C . SER A 1 190 ? 1.262 -12.281 9.531 1.00 97.12 190 SER A C 1
ATOM 1452 O O . SER A 1 190 ? 0.314 -11.753 8.959 1.00 97.12 190 SER A O 1
ATOM 1454 N N . PHE A 1 191 ? 2.446 -11.675 9.663 1.00 96.69 191 PHE A N 1
ATOM 1455 C CA . PHE A 1 191 ? 2.728 -10.336 9.151 1.00 96.69 191 PHE A CA 1
ATOM 1456 C C . PHE A 1 191 ? 2.542 -10.254 7.635 1.00 96.69 191 PHE A C 1
ATOM 1458 O O . PHE A 1 191 ? 1.837 -9.371 7.156 1.00 96.69 191 PHE A O 1
ATOM 1465 N N . ARG A 1 192 ? 3.108 -11.192 6.863 1.00 96.62 192 ARG A N 1
ATOM 1466 C CA . ARG A 1 192 ? 2.926 -11.191 5.402 1.00 96.62 192 ARG A CA 1
ATOM 1467 C C . ARG A 1 192 ? 1.466 -11.360 4.996 1.00 96.62 192 ARG A C 1
ATOM 1469 O O . ARG A 1 192 ? 1.023 -10.708 4.057 1.00 96.62 192 ARG A O 1
ATOM 1476 N N . ALA A 1 193 ? 0.715 -12.213 5.691 1.00 97.50 193 ALA A N 1
ATOM 1477 C CA . ALA A 1 193 ? -0.714 -12.366 5.437 1.00 97.50 193 ALA A CA 1
ATOM 1478 C C . ALA A 1 193 ? -1.498 -11.089 5.781 1.00 97.50 193 ALA A C 1
ATOM 1480 O O . ALA A 1 193 ? -2.367 -10.691 5.011 1.00 97.50 193 ALA A O 1
ATOM 1481 N N . TYR A 1 194 ? -1.150 -10.417 6.883 1.00 97.38 194 TYR A N 1
ATOM 1482 C CA . TYR A 1 194 ? -1.707 -9.116 7.250 1.00 97.38 194 TYR A CA 1
ATOM 1483 C C . TYR A 1 194 ? -1.389 -8.041 6.202 1.00 97.38 194 TYR A C 1
ATOM 1485 O O . TYR A 1 194 ? -2.300 -7.396 5.699 1.00 97.38 194 TYR A O 1
ATOM 1493 N N . ALA A 1 195 ? -0.126 -7.892 5.796 1.00 97.81 195 ALA A N 1
ATOM 1494 C CA . ALA A 1 195 ? 0.271 -6.915 4.784 1.00 97.81 195 ALA A CA 1
ATOM 1495 C C . ALA A 1 195 ? -0.463 -7.132 3.451 1.00 97.81 195 ALA A C 1
ATOM 1497 O O . ALA A 1 195 ? -0.909 -6.171 2.828 1.00 97.81 195 ALA A O 1
ATOM 1498 N N . LYS A 1 196 ? -0.643 -8.395 3.039 1.00 97.94 196 LYS A N 1
ATOM 1499 C CA . LYS A 1 196 ? -1.430 -8.744 1.850 1.00 97.94 196 LYS A CA 1
ATOM 1500 C C . LYS A 1 196 ? -2.918 -8.436 2.011 1.00 97.94 196 LYS A C 1
ATOM 1502 O O . LYS A 1 196 ? -3.510 -7.930 1.065 1.00 97.94 196 LYS A O 1
ATOM 1507 N N . LEU A 1 197 ? -3.504 -8.690 3.185 1.00 98.31 197 LEU A N 1
ATOM 1508 C CA . LEU A 1 197 ? -4.888 -8.313 3.494 1.00 98.31 197 LEU A CA 1
ATOM 1509 C C . LEU A 1 197 ? -5.083 -6.801 3.367 1.00 98.31 197 LEU A C 1
ATOM 1511 O O . LEU A 1 197 ? -6.017 -6.365 2.699 1.00 98.31 197 LEU A O 1
ATOM 1515 N N . ILE A 1 198 ? -4.186 -6.013 3.967 1.00 98.12 198 ILE A N 1
ATOM 1516 C CA . ILE A 1 198 ? -4.247 -4.553 3.891 1.00 98.12 198 ILE A CA 1
ATOM 1517 C C . ILE A 1 198 ? -4.089 -4.079 2.446 1.00 98.12 198 ILE A C 1
ATOM 1519 O O . ILE A 1 198 ? -4.927 -3.324 1.969 1.00 98.12 198 ILE A O 1
ATOM 1523 N N . ALA A 1 199 ? -3.068 -4.547 1.724 1.00 98.12 199 ALA A N 1
ATOM 1524 C CA . ALA A 1 199 ? -2.848 -4.153 0.333 1.00 98.12 199 ALA A CA 1
ATOM 1525 C C . ALA A 1 199 ? -4.052 -4.479 -0.567 1.00 98.12 199 ALA A C 1
ATOM 1527 O O . ALA A 1 199 ? -4.480 -3.631 -1.351 1.00 98.12 199 ALA A O 1
ATOM 1528 N N . ALA A 1 200 ? -4.630 -5.676 -0.416 1.00 98.25 200 ALA A N 1
ATOM 1529 C CA . ALA A 1 200 ? -5.824 -6.091 -1.145 1.00 98.25 200 ALA A CA 1
ATOM 1530 C C . ALA A 1 200 ? -7.045 -5.226 -0.789 1.00 98.25 200 ALA A C 1
ATOM 1532 O O . ALA A 1 200 ? -7.735 -4.756 -1.690 1.00 98.25 200 ALA A O 1
ATOM 1533 N N . GLY A 1 201 ? -7.275 -4.960 0.501 1.00 98.06 201 GLY A N 1
ATOM 1534 C CA . GLY A 1 201 ? -8.383 -4.119 0.967 1.00 98.06 201 GLY A CA 1
ATOM 1535 C C . GLY A 1 201 ? -8.255 -2.660 0.523 1.00 98.06 201 GLY A C 1
ATOM 1536 O O . GLY A 1 201 ? -9.232 -2.042 0.112 1.00 98.06 201 GLY A O 1
ATOM 1537 N N . VAL A 1 202 ? -7.040 -2.110 0.525 1.00 98.12 202 VAL A N 1
ATOM 1538 C CA . VAL A 1 202 ? -6.760 -0.759 0.016 1.00 98.12 202 VAL A CA 1
ATOM 1539 C C . VAL A 1 202 ? -6.985 -0.691 -1.497 1.00 98.12 202 VAL A C 1
ATOM 1541 O O . VAL A 1 202 ? -7.543 0.291 -1.998 1.00 98.12 202 VAL A O 1
ATOM 1544 N N . LYS A 1 203 ? -6.594 -1.739 -2.235 1.00 97.25 203 LYS A N 1
ATOM 1545 C CA . LYS A 1 203 ? -6.835 -1.857 -3.680 1.00 97.25 203 LYS A CA 1
ATOM 1546 C C . LYS A 1 203 ? -8.327 -1.951 -4.009 1.00 97.25 203 LYS A C 1
ATOM 1548 O O . LYS A 1 203 ? -8.775 -1.282 -4.939 1.00 97.25 203 LYS A O 1
ATOM 1553 N N . SER A 1 204 ? -9.085 -2.775 -3.285 1.00 97.38 204 SER A N 1
ATOM 1554 C CA . SER A 1 204 ? -10.532 -2.937 -3.490 1.00 97.38 204 SER A CA 1
ATOM 1555 C C . SER A 1 204 ? -11.331 -1.722 -3.004 1.00 97.38 204 SER A C 1
ATOM 1557 O O . SER A 1 204 ? -12.438 -1.477 -3.491 1.00 97.38 204 SER A O 1
ATOM 1559 N N . GL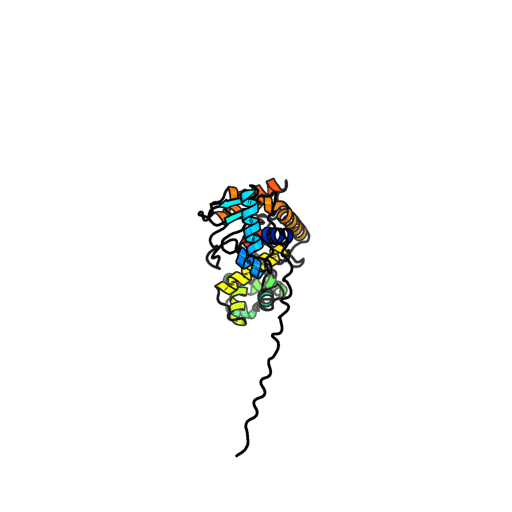Y A 1 205 ? -10.740 -0.924 -2.109 1.00 97.31 205 GLY A N 1
ATOM 1560 C CA . GLY A 1 205 ? -11.359 0.209 -1.428 1.00 97.31 205 GLY A CA 1
ATOM 1561 C C . GLY A 1 205 ? -12.154 -0.186 -0.190 1.00 97.31 205 GLY A C 1
ATOM 1562 O O . GLY A 1 205 ? -12.874 0.650 0.339 1.00 97.31 205 GLY A O 1
ATOM 1563 N N . GLU A 1 206 ? -12.037 -1.430 0.272 1.00 97.50 206 GLU A N 1
ATOM 1564 C CA . GLU A 1 206 ? -12.656 -1.891 1.516 1.00 97.50 206 GLU A CA 1
ATOM 1565 C C . GLU A 1 206 ? -11.894 -1.422 2.765 1.00 97.50 206 GLU A C 1
ATOM 1567 O O . GLU A 1 206 ? -12.469 -1.410 3.853 1.00 97.50 206 GLU A O 1
ATOM 1572 N N . LEU A 1 207 ? -10.620 -1.039 2.614 1.00 97.88 207 LEU A N 1
ATOM 1573 C CA . LEU A 1 207 ? -9.784 -0.480 3.675 1.00 97.88 207 LEU A CA 1
ATOM 1574 C C . LEU A 1 207 ? -9.173 0.861 3.271 1.00 97.88 207 LEU A C 1
ATOM 1576 O O . LEU A 1 207 ? -8.822 1.064 2.107 1.00 97.88 207 LEU A O 1
ATOM 1580 N N . VAL A 1 208 ? -8.982 1.741 4.252 1.00 97.75 208 VAL A N 1
ATOM 1581 C CA . VAL A 1 208 ? -8.318 3.035 4.073 1.00 97.75 208 VAL A CA 1
ATOM 1582 C C . VAL A 1 208 ? -7.582 3.468 5.342 1.00 97.75 208 VAL A C 1
ATOM 1584 O O . VAL A 1 208 ? -8.034 3.216 6.462 1.00 97.75 208 VAL A O 1
ATOM 1587 N N . PHE A 1 209 ? -6.457 4.163 5.181 1.00 96.62 209 PHE A N 1
ATOM 1588 C CA . PHE A 1 209 ? -5.833 4.939 6.251 1.00 96.62 209 PHE A CA 1
ATOM 1589 C C . PHE A 1 209 ? -6.130 6.428 6.024 1.00 96.62 209 PHE A C 1
ATOM 1591 O O . PHE A 1 209 ? -5.417 7.105 5.282 1.00 96.62 209 PHE A O 1
ATOM 1598 N N . PHE A 1 210 ? -7.228 6.924 6.607 1.00 96.00 210 PHE A N 1
ATOM 1599 C CA . PHE A 1 210 ? -7.800 8.232 6.265 1.00 96.00 210 PHE A CA 1
ATOM 1600 C C . PHE A 1 210 ? -7.824 9.214 7.435 1.00 96.00 210 PHE A C 1
ATOM 1602 O O . PHE A 1 210 ? -8.336 8.912 8.510 1.00 96.00 210 PHE A O 1
ATOM 1609 N N . SER A 1 211 ? -7.317 10.421 7.195 1.00 94.00 211 SER A N 1
ATOM 1610 C CA . SER A 1 211 ? -7.573 11.599 8.025 1.00 94.00 211 SER A CA 1
ATOM 1611 C C . SER A 1 211 ? -7.332 12.860 7.201 1.00 94.00 211 SER A C 1
ATOM 1613 O O . SER A 1 211 ? -6.339 12.953 6.473 1.00 94.00 211 SER A O 1
ATOM 1615 N N . LYS A 1 212 ? -8.203 13.865 7.359 1.00 94.00 212 LYS A N 1
ATOM 1616 C CA . LYS A 1 212 ? -8.042 15.174 6.701 1.00 94.00 212 LYS A CA 1
ATOM 1617 C C . LYS A 1 212 ? -6.858 15.981 7.260 1.00 94.00 212 LYS A C 1
ATOM 1619 O O . LYS A 1 212 ? -6.399 16.951 6.650 1.00 94.00 212 LYS A O 1
ATOM 1624 N N . SER A 1 213 ? -6.351 15.600 8.438 1.00 91.69 213 SER A N 1
ATOM 1625 C CA . SER A 1 213 ? -5.287 16.306 9.154 1.00 91.69 213 SER A CA 1
ATOM 1626 C C . SER A 1 213 ? -3.988 15.491 9.199 1.00 91.69 213 SER A C 1
ATOM 1628 O O . SER A 1 213 ? -3.971 14.393 9.758 1.00 91.69 213 SER A O 1
ATOM 1630 N N . PRO A 1 214 ? -2.849 16.045 8.734 1.00 88.25 214 PRO A N 1
ATOM 1631 C CA . PRO A 1 214 ? -1.546 15.385 8.862 1.00 88.25 214 PRO A CA 1
ATOM 1632 C C . PRO A 1 214 ? -1.047 15.319 10.315 1.00 88.25 214 PRO A C 1
ATOM 1634 O O . PRO A 1 214 ? -0.034 14.684 10.587 1.00 88.25 214 PRO A O 1
ATOM 1637 N N . LEU A 1 215 ? -1.715 16.011 11.247 1.00 88.00 215 LEU A N 1
ATOM 1638 C CA . LEU A 1 215 ? -1.397 15.984 12.679 1.00 88.00 215 LEU A CA 1
ATOM 1639 C C . LEU A 1 215 ? -2.228 14.953 13.449 1.00 88.00 215 LEU A C 1
ATOM 1641 O O . LEU A 1 215 ? -1.965 14.714 14.623 1.00 88.00 215 LEU A O 1
ATOM 1645 N N . GLN A 1 216 ? -3.228 14.361 12.799 1.00 84.31 216 GLN A N 1
ATOM 1646 C CA . GLN A 1 216 ? -4.074 13.330 13.373 1.00 84.31 216 GLN A CA 1
ATOM 1647 C C . GLN A 1 216 ? -3.799 12.035 12.625 1.00 84.31 216 GLN A C 1
ATOM 1649 O O . GLN A 1 216 ? -4.364 11.807 11.555 1.00 84.31 216 GLN A O 1
ATOM 1654 N N . THR A 1 217 ? -2.898 11.226 13.177 1.00 86.31 217 THR A N 1
ATOM 1655 C CA . THR A 1 217 ? -2.588 9.892 12.665 1.00 86.31 217 THR A CA 1
ATOM 1656 C C . THR A 1 217 ? -3.772 8.966 12.935 1.00 86.31 217 THR A C 1
ATOM 1658 O O . THR A 1 217 ? -4.125 8.787 14.103 1.00 86.31 217 THR A O 1
ATOM 1661 N N . PRO A 1 218 ? -4.383 8.365 11.903 1.00 89.69 218 PRO A N 1
ATOM 1662 C CA . PRO A 1 218 ? -5.354 7.299 12.097 1.00 89.69 218 PRO A CA 1
ATOM 1663 C C . PRO A 1 218 ? -4.787 6.160 12.959 1.00 89.69 218 PRO A C 1
ATOM 1665 O O . PRO A 1 218 ? -3.603 5.832 12.836 1.00 89.69 218 PRO A O 1
ATOM 1668 N N . PRO A 1 219 ? -5.602 5.531 13.822 1.00 82.38 219 PRO A N 1
ATOM 1669 C CA . PRO A 1 219 ? -5.118 4.504 14.745 1.00 82.38 219 PRO A CA 1
ATOM 1670 C C . PRO A 1 219 ? -4.664 3.224 14.026 1.00 82.38 219 PRO A C 1
ATOM 1672 O O . PRO A 1 219 ? -3.745 2.548 14.485 1.00 82.38 219 PRO A O 1
ATOM 1675 N N . ALA A 1 220 ? -5.294 2.891 12.896 1.00 90.44 220 ALA A N 1
ATOM 1676 C CA . ALA A 1 220 ? -4.987 1.728 12.070 1.00 90.44 220 ALA A CA 1
ATOM 1677 C C . ALA A 1 220 ? -5.638 1.868 10.680 1.00 90.44 220 ALA A C 1
ATOM 1679 O O . ALA A 1 220 ? -6.201 2.909 10.340 1.00 90.44 220 ALA A O 1
ATOM 1680 N N . MET A 1 221 ? -5.571 0.800 9.884 1.00 94.50 221 MET A N 1
ATOM 1681 C CA . MET A 1 221 ? -6.377 0.648 8.672 1.00 94.50 221 MET A CA 1
ATOM 1682 C C . MET A 1 221 ? -7.845 0.470 9.044 1.00 94.50 221 MET A C 1
ATOM 1684 O O . MET A 1 221 ? -8.164 -0.373 9.884 1.00 94.50 221 MET A O 1
ATOM 1688 N N . MET A 1 222 ? -8.724 1.247 8.421 1.00 93.25 222 MET A N 1
ATOM 1689 C CA . MET A 1 222 ? -10.144 1.304 8.751 1.00 93.25 222 MET A CA 1
ATOM 1690 C C . MET A 1 222 ? -11.011 0.772 7.614 1.00 93.25 222 MET A C 1
ATOM 1692 O O . MET A 1 222 ? -10.685 0.966 6.447 1.00 93.25 222 MET A O 1
ATOM 1696 N N . LEU A 1 223 ? -12.129 0.133 7.952 1.00 94.81 223 LEU A N 1
ATOM 1697 C CA . LEU A 1 223 ? -13.157 -0.308 7.017 1.00 94.81 223 LEU A CA 1
ATOM 1698 C C . LEU A 1 223 ? -13.808 0.899 6.331 1.00 94.81 223 LEU A C 1
ATOM 1700 O O . LEU A 1 223 ? -14.264 1.827 6.998 1.00 94.81 223 LEU A O 1
ATOM 1704 N N . THR A 1 224 ? -13.944 0.851 5.010 1.00 95.06 224 THR A N 1
ATOM 1705 C CA . THR A 1 224 ? -14.653 1.874 4.222 1.00 95.06 224 THR A CA 1
ATOM 1706 C C . THR A 1 224 ? -16.140 1.530 4.131 1.00 95.06 224 THR A C 1
ATOM 1708 O O . THR A 1 224 ? -16.642 1.103 3.089 1.00 95.06 224 THR A O 1
ATOM 1711 N N . THR A 1 225 ? -16.865 1.644 5.245 1.00 90.88 225 THR A N 1
ATOM 1712 C CA . THR A 1 225 ? -18.313 1.376 5.282 1.00 90.88 225 THR A CA 1
ATOM 1713 C C . THR A 1 225 ? -19.080 2.533 5.928 1.00 90.88 225 THR A C 1
ATOM 1715 O O . THR A 1 225 ? -18.508 3.228 6.767 1.00 90.88 225 THR A O 1
ATOM 1718 N N . PRO A 1 226 ? -20.377 2.728 5.612 1.00 86.75 226 PRO A N 1
ATOM 1719 C CA . PRO A 1 226 ? -21.152 3.859 6.136 1.00 86.75 226 PRO A CA 1
ATOM 1720 C C . PRO A 1 226 ? -21.333 3.884 7.661 1.00 86.75 226 PRO A C 1
ATOM 1722 O O . PRO A 1 226 ? -21.743 4.900 8.203 1.00 86.75 226 PRO A O 1
ATOM 1725 N N . VAL A 1 227 ? -21.067 2.780 8.373 1.00 85.00 227 VAL A N 1
ATOM 1726 C CA . VAL A 1 227 ? -21.097 2.784 9.849 1.00 85.00 227 VAL A CA 1
ATOM 1727 C C . VAL A 1 227 ? -19.835 3.416 10.450 1.00 85.00 227 VAL A C 1
ATOM 1729 O O . VAL A 1 227 ? -19.847 3.834 11.602 1.00 85.00 227 VAL A O 1
ATOM 1732 N N . CYS A 1 228 ? -18.754 3.494 9.672 1.00 85.19 228 CYS A N 1
ATOM 1733 C CA . CYS A 1 228 ? -17.435 3.939 10.119 1.00 85.19 228 CYS A CA 1
ATOM 1734 C C . CYS A 1 228 ? -17.144 5.406 9.791 1.00 85.19 228 CYS A C 1
ATOM 1736 O O . CYS A 1 228 ? -16.184 5.963 10.311 1.00 85.19 228 CYS A O 1
ATOM 1738 N N . TRP A 1 229 ? -17.940 6.008 8.909 1.00 87.06 229 TRP A N 1
ATOM 1739 C CA . TRP A 1 229 ? -17.633 7.281 8.270 1.00 87.06 229 TRP A CA 1
ATOM 1740 C C . TRP A 1 229 ? -18.893 8.106 8.065 1.00 87.06 229 TRP A C 1
ATOM 1742 O O . TRP A 1 229 ? -19.978 7.559 7.865 1.00 87.06 229 TRP A O 1
ATOM 1752 N N . SER A 1 230 ? -18.737 9.428 8.066 1.00 88.69 230 SER A N 1
ATOM 1753 C CA . SER A 1 230 ? -19.783 10.319 7.573 1.00 88.69 230 SER A CA 1
ATOM 1754 C C . SER A 1 230 ? -19.929 10.195 6.049 1.00 88.69 230 SER A C 1
ATOM 1756 O O . SER A 1 230 ? -19.003 9.756 5.365 1.00 88.69 230 SER A O 1
ATOM 1758 N N . ASP A 1 231 ? -21.073 10.617 5.501 1.00 91.81 231 ASP A N 1
ATOM 1759 C CA . ASP A 1 231 ? -21.270 10.657 4.043 1.00 91.81 231 ASP A CA 1
ATOM 1760 C C . ASP A 1 231 ? -20.202 11.533 3.354 1.00 91.81 231 ASP A C 1
ATOM 1762 O O . ASP A 1 231 ? -19.667 11.149 2.317 1.00 91.81 231 ASP A O 1
ATOM 1766 N N . GLU A 1 232 ? -19.832 12.666 3.968 1.00 94.56 232 GLU A N 1
ATOM 1767 C CA . GLU A 1 232 ? -18.777 13.563 3.469 1.00 94.56 232 GLU A CA 1
ATOM 1768 C C . GLU A 1 232 ? -17.404 12.872 3.439 1.00 94.56 232 GLU A C 1
ATOM 1770 O O . GLU A 1 232 ? -16.674 12.980 2.455 1.00 94.56 232 GLU A O 1
ATOM 1775 N N . ASP A 1 233 ? -17.044 12.134 4.493 1.00 94.50 233 ASP A N 1
ATOM 1776 C CA . ASP A 1 233 ? -15.769 11.410 4.532 1.00 94.50 233 ASP A CA 1
ATOM 1777 C C . ASP A 1 233 ? -15.743 10.254 3.526 1.00 94.50 233 ASP A C 1
ATOM 1779 O O . ASP A 1 233 ? -14.714 10.010 2.901 1.00 94.50 233 ASP A O 1
ATOM 1783 N N . MET A 1 234 ? -16.867 9.563 3.314 1.00 96.06 234 MET A N 1
ATOM 1784 C CA . MET A 1 234 ? -16.968 8.512 2.294 1.00 96.06 234 MET A CA 1
ATOM 1785 C C . MET A 1 234 ? -16.777 9.065 0.878 1.00 96.06 234 MET A C 1
ATOM 1787 O O . MET A 1 234 ? -16.103 8.429 0.061 1.00 96.06 234 MET A O 1
ATOM 1791 N N . GLU A 1 235 ? -17.338 10.241 0.582 1.00 97.75 235 GLU A N 1
ATOM 1792 C CA . GLU A 1 235 ? -17.104 10.945 -0.684 1.00 97.75 235 GLU A CA 1
ATOM 1793 C C . GLU A 1 235 ? -15.624 11.326 -0.841 1.00 97.75 235 GLU A C 1
ATOM 1795 O O . GLU A 1 235 ? -15.033 11.036 -1.884 1.00 97.75 235 GLU A O 1
ATOM 1800 N N . ALA A 1 236 ? -15.001 11.874 0.208 1.00 97.81 236 ALA A N 1
ATOM 1801 C CA . ALA A 1 236 ? -13.578 12.219 0.216 1.00 97.81 236 ALA A CA 1
ATOM 1802 C C . ALA A 1 236 ? -12.672 10.988 0.008 1.00 97.81 236 ALA A C 1
ATOM 1804 O O . ALA A 1 236 ? -11.781 11.004 -0.840 1.00 97.81 236 ALA A O 1
ATOM 1805 N N . ILE A 1 237 ? -12.938 9.879 0.711 1.00 97.94 237 ILE A N 1
ATOM 1806 C CA . ILE A 1 237 ? -12.205 8.610 0.559 1.00 97.94 237 ILE A CA 1
ATOM 1807 C C . ILE A 1 237 ? -12.308 8.088 -0.883 1.00 97.94 237 ILE A C 1
ATOM 1809 O O . ILE A 1 237 ? -11.307 7.654 -1.464 1.00 97.94 237 ILE A O 1
ATOM 1813 N N . ALA A 1 238 ? -13.502 8.127 -1.482 1.00 98.19 238 ALA A N 1
ATOM 1814 C CA . ALA A 1 238 ? -13.712 7.690 -2.861 1.00 98.19 238 ALA A CA 1
ATOM 1815 C C . ALA A 1 238 ? -13.003 8.603 -3.882 1.00 98.19 238 ALA A C 1
ATOM 1817 O O . ALA A 1 238 ? -12.426 8.110 -4.861 1.00 98.19 238 ALA A O 1
ATOM 1818 N N . HIS A 1 239 ? -13.013 9.916 -3.642 1.00 98.38 239 HIS A N 1
ATOM 1819 C CA . HIS A 1 239 ? -12.308 10.908 -4.457 1.00 98.38 239 HIS A CA 1
ATOM 1820 C C . HIS A 1 239 ? -10.791 10.698 -4.418 1.00 98.38 239 HIS A C 1
ATOM 1822 O O . HIS A 1 239 ? -10.162 10.489 -5.457 1.00 98.38 239 HIS A O 1
ATOM 1828 N N . ASP A 1 240 ? -10.206 10.618 -3.223 1.00 98.38 240 ASP A N 1
ATOM 1829 C CA . ASP A 1 240 ? -8.762 10.427 -3.051 1.00 98.38 240 ASP A CA 1
ATOM 1830 C C . ASP A 1 240 ? -8.276 9.083 -3.600 1.00 98.38 240 ASP A C 1
ATOM 1832 O O . ASP A 1 240 ? -7.169 8.983 -4.137 1.00 98.38 240 ASP A O 1
ATOM 1836 N N . ARG A 1 241 ? -9.109 8.038 -3.533 1.00 97.88 241 ARG A N 1
ATOM 1837 C CA . ARG A 1 241 ? -8.828 6.765 -4.207 1.00 97.88 241 ARG A CA 1
ATOM 1838 C C . ARG A 1 241 ? -8.726 6.947 -5.722 1.00 97.88 241 ARG A C 1
ATOM 1840 O O . ARG A 1 241 ? -7.826 6.368 -6.331 1.00 97.88 241 ARG A O 1
ATOM 1847 N N . THR A 1 242 ? -9.620 7.730 -6.321 1.00 98.25 242 THR A N 1
ATOM 1848 C CA . THR A 1 242 ? -9.592 8.018 -7.763 1.00 98.25 242 THR A CA 1
ATOM 1849 C C . THR A 1 242 ? -8.311 8.763 -8.137 1.00 98.25 242 THR A C 1
ATOM 1851 O O . THR A 1 242 ? -7.619 8.344 -9.065 1.00 98.25 242 THR A O 1
ATOM 1854 N N . ILE A 1 243 ? -7.933 9.785 -7.358 1.00 98.38 243 ILE A N 1
ATOM 1855 C CA . ILE A 1 243 ? -6.647 10.489 -7.500 1.00 98.38 243 ILE A CA 1
ATOM 1856 C C . ILE A 1 243 ? -5.480 9.496 -7.434 1.00 98.38 243 ILE A C 1
ATOM 1858 O O . ILE A 1 243 ? -4.629 9.471 -8.328 1.00 98.38 243 ILE A O 1
ATOM 1862 N N . ARG A 1 244 ? -5.448 8.643 -6.402 1.00 98.00 244 ARG A N 1
ATOM 1863 C CA . ARG A 1 244 ? -4.389 7.646 -6.216 1.00 98.00 244 ARG A CA 1
ATOM 1864 C C . ARG A 1 244 ? -4.270 6.744 -7.433 1.00 98.00 244 ARG A C 1
ATOM 1866 O O . ARG A 1 244 ? -3.166 6.552 -7.920 1.00 98.00 244 ARG A O 1
ATOM 1873 N N . GLU A 1 245 ? -5.377 6.176 -7.902 1.00 97.75 245 GLU A N 1
ATOM 1874 C CA . GLU A 1 245 ? -5.393 5.241 -9.030 1.00 97.75 245 GLU A CA 1
ATOM 1875 C C . GLU A 1 245 ? -4.977 5.910 -10.344 1.00 97.75 245 GLU A C 1
ATOM 1877 O O . GLU A 1 245 ? -4.194 5.327 -11.095 1.00 97.75 245 GLU A O 1
ATOM 1882 N N . GLN A 1 246 ? -5.450 7.132 -10.600 1.00 98.19 246 GLN A N 1
ATOM 1883 C CA . GLN A 1 246 ? -5.156 7.876 -11.822 1.00 98.19 246 GLN A CA 1
ATOM 1884 C C . GLN A 1 246 ? -3.688 8.310 -11.909 1.00 98.19 246 GLN A C 1
ATOM 1886 O O . GLN A 1 246 ? -3.088 8.225 -12.981 1.00 98.19 246 GLN A O 1
ATOM 1891 N N . TYR A 1 247 ? -3.104 8.767 -10.798 1.00 98.50 247 TYR A N 1
ATOM 1892 C CA . TYR A 1 247 ? -1.763 9.363 -10.787 1.00 98.50 247 TYR A CA 1
ATOM 1893 C C . TYR A 1 247 ? -0.683 8.461 -10.171 1.00 98.50 247 TYR A C 1
ATOM 1895 O O . TYR A 1 247 ? 0.457 8.902 -10.011 1.00 98.50 247 TYR A O 1
ATOM 1903 N N . PHE A 1 248 ? -1.002 7.196 -9.864 1.00 98.62 248 PHE A N 1
ATOM 1904 C CA . PHE A 1 248 ? -0.080 6.258 -9.215 1.00 98.62 248 PHE A CA 1
ATOM 1905 C C . PHE A 1 248 ? 1.252 6.110 -9.960 1.00 98.62 248 PHE A C 1
ATOM 1907 O O . PHE A 1 248 ? 2.310 6.229 -9.347 1.00 98.62 248 PHE A O 1
ATOM 1914 N N . ASP A 1 249 ? 1.211 5.889 -11.278 1.00 98.62 249 ASP A N 1
ATOM 1915 C CA . ASP A 1 249 ? 2.415 5.702 -12.098 1.00 98.62 249 ASP A CA 1
ATOM 1916 C C . ASP A 1 249 ? 3.350 6.910 -12.017 1.00 98.62 249 ASP A C 1
ATOM 1918 O O . ASP A 1 249 ? 4.527 6.788 -11.669 1.00 98.62 249 ASP A O 1
ATOM 1922 N N . ALA A 1 250 ? 2.796 8.096 -12.271 1.00 98.62 250 ALA A N 1
ATOM 1923 C CA . ALA A 1 250 ? 3.543 9.343 -12.242 1.00 98.62 250 ALA A CA 1
ATOM 1924 C C . ALA A 1 250 ? 4.119 9.624 -10.847 1.00 98.62 250 ALA A C 1
ATOM 1926 O O . ALA A 1 250 ? 5.265 10.064 -10.736 1.00 98.62 250 ALA A O 1
ATOM 1927 N N . PHE A 1 251 ? 3.358 9.329 -9.788 1.00 98.62 251 PHE A N 1
ATOM 1928 C CA . PHE A 1 251 ? 3.828 9.449 -8.413 1.00 98.62 251 PHE A CA 1
ATOM 1929 C C . PHE A 1 251 ? 5.019 8.520 -8.146 1.00 98.62 251 PHE A C 1
ATOM 1931 O O . PHE A 1 251 ? 6.081 9.007 -7.754 1.00 98.62 251 PHE A O 1
ATOM 1938 N N . ILE A 1 252 ? 4.888 7.212 -8.413 1.00 98.44 252 ILE A N 1
ATOM 1939 C CA . ILE A 1 252 ? 5.948 6.219 -8.164 1.00 98.44 252 ILE A CA 1
ATOM 1940 C C . ILE A 1 252 ? 7.228 6.553 -8.943 1.00 98.44 252 ILE A C 1
ATOM 1942 O O . ILE A 1 252 ? 8.327 6.517 -8.383 1.00 98.44 252 ILE A O 1
ATOM 1946 N N . ARG A 1 253 ? 7.111 6.941 -10.217 1.00 98.12 253 ARG A N 1
ATOM 1947 C CA . ARG A 1 253 ? 8.275 7.323 -11.034 1.00 98.12 253 ARG A CA 1
ATOM 1948 C C . ARG A 1 253 ? 8.974 8.574 -10.491 1.00 98.12 253 ARG A C 1
ATOM 1950 O O . ARG A 1 253 ? 10.197 8.592 -10.399 1.00 98.12 253 ARG A O 1
ATOM 1957 N N . GLN A 1 254 ? 8.225 9.587 -10.054 1.00 97.62 254 GLN A N 1
ATOM 1958 C CA . GLN A 1 254 ? 8.820 10.809 -9.503 1.00 97.62 254 GLN A CA 1
ATOM 1959 C C . GLN A 1 254 ? 9.454 10.626 -8.119 1.00 97.62 254 GLN A C 1
ATOM 1961 O O . GLN A 1 254 ? 10.446 11.297 -7.813 1.00 97.62 254 GLN A O 1
ATOM 1966 N N . ILE A 1 255 ? 8.906 9.756 -7.263 1.00 96.25 255 ILE A N 1
ATOM 1967 C CA . ILE A 1 255 ? 9.551 9.460 -5.973 1.00 96.25 255 ILE A CA 1
ATOM 1968 C C . ILE A 1 255 ? 10.835 8.649 -6.173 1.00 96.25 255 ILE A C 1
ATOM 1970 O O . ILE A 1 255 ? 11.821 8.893 -5.475 1.00 96.25 255 ILE A O 1
ATOM 1974 N N . SER A 1 256 ? 10.863 7.729 -7.141 1.00 95.81 256 SER A N 1
ATOM 1975 C CA . SER A 1 256 ? 12.002 6.829 -7.336 1.00 95.81 256 SER A CA 1
ATOM 1976 C C . SER A 1 256 ? 13.226 7.548 -7.883 1.00 95.81 256 SER A C 1
ATOM 1978 O O . SER A 1 256 ? 14.342 7.267 -7.457 1.00 95.81 256 SER A O 1
ATOM 1980 N N . GLU A 1 257 ? 13.028 8.567 -8.722 1.00 94.62 257 GLU A N 1
ATOM 1981 C CA . GLU A 1 257 ? 14.086 9.484 -9.169 1.00 94.62 257 GLU A CA 1
ATOM 1982 C C . GLU A 1 257 ? 14.818 10.181 -8.019 1.00 94.62 257 GLU A C 1
ATOM 1984 O O . GLU A 1 257 ? 15.982 10.556 -8.155 1.00 94.62 257 GLU A O 1
ATOM 1989 N N . LYS A 1 258 ? 14.140 10.365 -6.884 1.00 92.50 258 LYS A N 1
ATOM 1990 C CA . LYS A 1 258 ? 14.665 11.091 -5.723 1.00 92.50 258 LYS A CA 1
ATOM 1991 C C . LYS A 1 258 ? 15.132 10.160 -4.612 1.00 92.50 258 LYS A C 1
ATOM 1993 O O . LYS A 1 258 ? 15.634 10.652 -3.600 1.00 92.50 258 LYS A O 1
ATOM 1998 N N . THR A 1 259 ? 14.978 8.846 -4.781 1.00 94.38 259 THR A N 1
ATOM 1999 C CA . THR A 1 259 ? 15.209 7.899 -3.695 1.00 94.38 259 THR A CA 1
ATOM 2000 C C . THR A 1 259 ? 16.174 6.788 -4.076 1.00 94.38 259 THR A C 1
ATOM 2002 O O . THR A 1 259 ? 15.992 6.086 -5.064 1.00 94.38 259 THR A O 1
ATOM 2005 N N . SER A 1 260 ? 17.204 6.606 -3.250 1.00 94.38 260 SER A N 1
ATOM 2006 C CA . SER A 1 260 ? 18.193 5.543 -3.424 1.00 94.38 260 SER A CA 1
ATOM 2007 C C . SER A 1 260 ? 17.726 4.245 -2.772 1.00 94.38 260 SER A C 1
ATOM 2009 O O . SER A 1 260 ? 17.235 4.273 -1.643 1.00 94.38 260 SER A O 1
ATOM 2011 N N . CYS A 1 261 ? 17.952 3.109 -3.434 1.00 94.31 261 CYS A N 1
ATOM 2012 C CA . CYS A 1 261 ? 17.694 1.789 -2.846 1.00 94.31 261 CYS A CA 1
ATOM 2013 C C . CYS A 1 261 ? 18.660 1.440 -1.699 1.00 94.31 261 CYS A C 1
ATOM 2015 O O . CYS A 1 261 ? 18.396 0.537 -0.911 1.00 94.31 261 CYS A O 1
ATOM 2017 N N . GLU A 1 262 ? 19.772 2.168 -1.572 1.00 90.62 262 GLU A N 1
ATOM 2018 C CA . GLU A 1 262 ? 20.738 1.996 -0.480 1.00 90.62 262 GLU A CA 1
ATOM 2019 C C . GLU A 1 262 ? 20.414 2.884 0.734 1.00 90.62 262 GLU A C 1
ATOM 2021 O O . GLU A 1 262 ? 21.003 2.724 1.804 1.00 90.62 262 GLU A O 1
ATOM 2026 N N . GLY A 1 263 ? 19.473 3.825 0.582 1.00 74.31 263 GLY A N 1
ATOM 2027 C CA . GLY A 1 263 ? 19.055 4.761 1.620 1.00 74.31 263 GLY A CA 1
ATOM 2028 C C . GLY A 1 263 ? 17.714 4.374 2.243 1.00 74.31 263 GLY A C 1
ATOM 2029 O O . GLY A 1 263 ? 16.724 4.176 1.547 1.00 74.31 263 GLY A O 1
ATOM 2030 N N . GLY A 1 264 ? 17.630 4.345 3.575 1.00 71.00 264 GLY A N 1
ATOM 2031 C CA . GLY A 1 264 ? 16.402 4.013 4.320 1.00 71.00 264 GLY A CA 1
ATOM 2032 C C . GLY A 1 264 ? 15.273 5.060 4.269 1.00 71.00 264 GLY A C 1
ATOM 2033 O O . GLY A 1 264 ? 14.448 5.091 5.175 1.00 71.00 264 GLY A O 1
ATOM 2034 N N . ALA A 1 265 ? 15.236 5.935 3.258 1.00 83.56 265 ALA A N 1
ATOM 2035 C CA . ALA A 1 265 ? 14.352 7.105 3.200 1.00 83.56 265 ALA A CA 1
ATOM 2036 C C . ALA A 1 265 ? 13.100 6.928 2.313 1.00 83.56 265 ALA A C 1
ATOM 2038 O O . ALA A 1 265 ? 12.309 7.861 2.197 1.00 83.56 265 ALA A O 1
ATOM 2039 N N . VAL A 1 266 ? 12.877 5.754 1.701 1.00 89.12 266 VAL A N 1
ATOM 2040 C CA . VAL A 1 266 ? 11.707 5.521 0.821 1.00 89.12 266 VAL A CA 1
ATOM 2041 C C . VAL A 1 266 ? 10.381 5.731 1.544 1.00 89.12 266 VAL A C 1
ATOM 2043 O O . VAL A 1 266 ? 9.481 6.342 0.978 1.00 89.12 266 VAL A O 1
ATOM 2046 N N . SER A 1 267 ? 10.245 5.295 2.800 1.00 86.62 267 SER A N 1
ATOM 2047 C CA . SER A 1 267 ? 9.003 5.545 3.543 1.00 86.62 267 SER A CA 1
ATOM 2048 C C . SER A 1 267 ? 8.714 7.039 3.668 1.00 86.62 267 SER A C 1
ATOM 2050 O O . SER A 1 267 ? 7.594 7.450 3.390 1.00 86.62 267 SER A O 1
ATOM 2052 N N . ASP A 1 268 ? 9.717 7.851 4.009 1.00 88.81 268 ASP A N 1
ATOM 2053 C CA . ASP A 1 268 ? 9.562 9.304 4.146 1.00 88.81 268 ASP A CA 1
ATOM 2054 C C . ASP A 1 268 ? 9.261 9.971 2.795 1.00 88.81 268 ASP A C 1
ATOM 2056 O O . ASP A 1 268 ? 8.483 10.924 2.737 1.00 88.81 268 ASP A O 1
ATOM 2060 N N . ALA A 1 269 ? 9.817 9.443 1.700 1.00 93.06 269 ALA A N 1
ATOM 2061 C CA . ALA A 1 269 ? 9.514 9.892 0.342 1.00 93.06 269 ALA A CA 1
ATOM 2062 C C . ALA A 1 269 ? 8.073 9.568 -0.096 1.00 93.06 269 ALA A C 1
ATOM 2064 O O . ALA A 1 269 ? 7.528 10.283 -0.932 1.00 93.06 269 ALA A O 1
ATOM 2065 N N . ILE A 1 270 ? 7.456 8.526 0.475 1.00 95.06 270 ILE A N 1
ATOM 2066 C CA . ILE A 1 270 ? 6.077 8.109 0.178 1.00 95.06 270 ILE A CA 1
ATOM 2067 C C . ILE A 1 270 ? 5.055 8.808 1.087 1.00 95.06 270 ILE A C 1
ATOM 2069 O O . ILE A 1 270 ? 3.985 9.179 0.613 1.00 95.06 270 ILE A O 1
ATOM 2073 N N . ILE A 1 271 ? 5.353 8.982 2.381 1.00 94.19 271 ILE A N 1
ATOM 2074 C CA . ILE A 1 271 ? 4.375 9.460 3.384 1.00 94.19 271 ILE A CA 1
ATOM 2075 C C . ILE A 1 271 ? 4.609 10.907 3.840 1.00 94.19 271 ILE A C 1
ATOM 2077 O O . ILE A 1 271 ? 3.757 11.497 4.498 1.00 94.19 271 ILE A O 1
ATOM 2081 N N . GLY A 1 272 ? 5.777 11.481 3.546 1.00 90.94 272 GLY A N 1
ATOM 2082 C CA . GLY A 1 272 ? 6.176 12.788 4.059 1.00 90.94 272 GLY A CA 1
ATOM 2083 C C . GLY A 1 272 ? 5.464 13.967 3.391 1.00 90.94 272 GLY A C 1
ATOM 2084 O O . GLY A 1 272 ? 4.772 13.844 2.382 1.00 90.94 272 GLY A O 1
ATOM 2085 N N . GLY A 1 273 ? 5.698 15.176 3.913 1.00 92.25 273 GLY A N 1
ATOM 2086 C CA . GLY A 1 273 ? 5.095 16.402 3.369 1.00 92.25 273 GLY A CA 1
ATOM 2087 C C . GLY A 1 273 ? 5.421 16.663 1.890 1.00 92.25 273 GLY A C 1
ATOM 2088 O O . GLY A 1 273 ? 4.590 17.204 1.165 1.00 92.25 273 GLY A O 1
ATOM 2089 N N . ALA A 1 274 ? 6.599 16.235 1.419 1.00 93.88 274 ALA A N 1
ATOM 2090 C CA . ALA A 1 274 ? 6.965 16.314 0.004 1.00 93.88 274 ALA A CA 1
ATOM 2091 C C . ALA A 1 274 ? 6.087 15.411 -0.882 1.00 93.88 274 ALA A C 1
ATOM 2093 O O . ALA A 1 274 ? 5.746 15.811 -1.992 1.00 93.88 274 ALA A O 1
ATOM 2094 N N . ALA A 1 275 ? 5.679 14.243 -0.376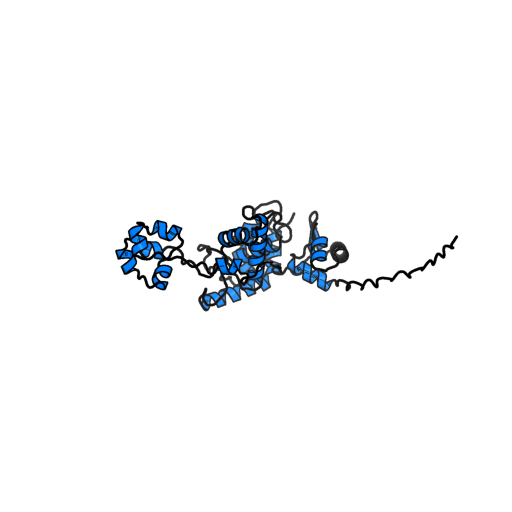 1.00 95.44 275 ALA A N 1
ATOM 2095 C CA . ALA A 1 275 ? 4.781 13.330 -1.073 1.00 95.44 275 ALA A CA 1
ATOM 2096 C C . ALA A 1 275 ? 3.373 13.921 -1.199 1.00 95.44 275 ALA A C 1
ATOM 2098 O O . ALA A 1 275 ? 2.810 13.948 -2.287 1.00 95.44 275 ALA A O 1
ATOM 2099 N N . ASN A 1 276 ? 2.843 14.485 -0.109 1.00 94.69 276 ASN A N 1
ATOM 2100 C CA . ASN A 1 276 ? 1.553 15.181 -0.122 1.00 94.69 276 ASN A CA 1
ATOM 2101 C C . ASN A 1 276 ? 1.539 16.359 -1.109 1.00 94.69 276 ASN A C 1
ATOM 2103 O O . ASN A 1 276 ? 0.554 16.572 -1.814 1.00 94.69 276 ASN A O 1
ATOM 2107 N N . LYS A 1 277 ? 2.647 17.105 -1.202 1.00 96.88 277 LYS A N 1
ATOM 2108 C CA . LYS A 1 277 ? 2.789 18.165 -2.206 1.00 96.88 277 LYS A CA 1
ATOM 2109 C C . LYS A 1 277 ? 2.794 17.603 -3.630 1.00 96.88 277 LYS A C 1
ATOM 2111 O O . LYS A 1 277 ? 2.134 18.168 -4.491 1.00 96.88 277 LYS A O 1
ATOM 2116 N N . LEU A 1 278 ? 3.505 16.499 -3.861 1.00 97.88 278 LEU A N 1
ATOM 2117 C CA . LEU A 1 278 ? 3.564 15.850 -5.168 1.00 97.88 278 LEU A CA 1
ATOM 2118 C C . LEU A 1 278 ? 2.188 15.341 -5.621 1.00 97.88 278 LEU A C 1
ATOM 2120 O O . LEU A 1 278 ? 1.825 15.555 -6.771 1.00 97.88 278 LEU A O 1
ATOM 2124 N N . TRP A 1 279 ? 1.402 14.729 -4.731 1.00 97.94 279 TRP A N 1
ATOM 2125 C CA . TRP A 1 279 ? 0.023 14.349 -5.055 1.00 97.94 279 TRP A CA 1
ATOM 2126 C C . TRP A 1 279 ? -0.812 15.548 -5.492 1.00 97.94 279 TRP A C 1
ATOM 2128 O O . TRP A 1 279 ? -1.505 15.466 -6.501 1.00 97.94 279 TRP A O 1
ATOM 2138 N N . ALA A 1 280 ? -0.686 16.672 -4.781 1.00 98.00 280 ALA A N 1
ATOM 2139 C CA . ALA A 1 280 ? -1.418 17.878 -5.133 1.00 98.00 280 ALA A CA 1
ATOM 2140 C C . ALA A 1 280 ? -0.994 18.473 -6.485 1.00 98.00 280 ALA A C 1
ATOM 2142 O O . ALA A 1 280 ? -1.829 18.943 -7.252 1.00 98.00 280 ALA A O 1
ATOM 2143 N N . GLU A 1 281 ? 0.305 18.439 -6.793 1.00 98.38 281 GLU A N 1
ATOM 2144 C CA . GLU A 1 281 ? 0.846 18.883 -8.083 1.00 98.38 281 GLU A CA 1
ATOM 2145 C C . GLU A 1 281 ? 0.404 17.981 -9.243 1.00 98.38 281 GLU A C 1
ATOM 2147 O O . GLU A 1 281 ? 0.119 18.480 -10.327 1.00 98.38 281 GLU A O 1
ATOM 2152 N N . LEU A 1 282 ? 0.346 16.664 -9.023 1.00 98.12 282 LEU A N 1
ATOM 2153 C CA . LEU A 1 282 ? -0.082 15.695 -10.031 1.00 98.12 282 LEU A CA 1
ATOM 2154 C C . LEU A 1 282 ? -1.576 15.799 -10.338 1.00 98.12 282 LEU A C 1
ATOM 2156 O O . LEU A 1 282 ? -1.957 15.723 -11.504 1.00 98.12 282 LEU A O 1
ATOM 2160 N N . ALA A 1 283 ? -2.399 15.965 -9.303 1.00 97.81 283 ALA A N 1
ATOM 2161 C CA . ALA A 1 283 ? -3.849 16.009 -9.437 1.00 97.81 283 ALA A CA 1
ATOM 2162 C C . ALA A 1 283 ? -4.400 17.392 -9.815 1.00 97.81 283 ALA A C 1
ATOM 2164 O O . ALA A 1 283 ? -5.568 17.490 -10.177 1.00 97.81 283 ALA A O 1
ATOM 2165 N N . ASP A 1 284 ? -3.576 18.445 -9.739 1.00 98.00 284 ASP A N 1
ATOM 2166 C CA . ASP A 1 284 ? -4.007 19.854 -9.801 1.00 98.00 284 ASP A CA 1
ATOM 2167 C C . ASP A 1 284 ? -5.067 20.209 -8.733 1.00 98.00 284 ASP A C 1
ATOM 2169 O O . ASP A 1 284 ? -5.837 21.160 -8.849 1.00 98.00 284 ASP A O 1
ATOM 2173 N N . GLU A 1 285 ? -5.095 19.438 -7.648 1.00 97.88 285 GLU A N 1
ATOM 2174 C CA . GLU A 1 285 ? -5.952 19.624 -6.484 1.00 97.88 285 GLU A CA 1
ATOM 2175 C C . GLU A 1 285 ? -5.333 18.924 -5.275 1.00 97.88 285 GLU A C 1
ATOM 2177 O O . GLU A 1 285 ? -4.612 17.942 -5.417 1.00 97.88 285 GLU A O 1
ATOM 2182 N N . LYS A 1 286 ? -5.592 19.412 -4.061 1.00 96.69 286 LYS A N 1
ATOM 2183 C CA . LYS A 1 286 ? -5.052 18.786 -2.849 1.00 96.69 286 LYS A CA 1
ATOM 2184 C C . LYS A 1 286 ? -5.948 17.603 -2.438 1.00 96.69 286 LYS A C 1
ATOM 2186 O O . LYS A 1 286 ? -7.109 17.875 -2.139 1.00 96.69 286 LYS A O 1
ATOM 2191 N N . PRO A 1 287 ? -5.415 16.369 -2.306 1.00 97.50 287 PRO A N 1
ATOM 2192 C CA . PRO A 1 287 ? -6.161 15.266 -1.703 1.00 97.50 287 PRO A CA 1
ATOM 2193 C C . PRO A 1 287 ? -6.643 15.631 -0.297 1.00 97.50 287 PRO A C 1
ATOM 2195 O O . PRO A 1 287 ? -5.927 16.312 0.456 1.00 97.50 287 PRO A O 1
ATOM 2198 N N . GLU A 1 288 ? -7.833 15.172 0.075 1.00 97.88 288 GLU A N 1
ATOM 2199 C CA . GLU A 1 288 ? -8.352 15.392 1.425 1.00 97.88 288 GLU A CA 1
ATOM 2200 C C . GLU A 1 288 ? -7.600 14.528 2.436 1.00 97.88 288 GLU A C 1
ATOM 2202 O O . GLU A 1 288 ? -7.209 15.018 3.495 1.00 97.88 288 GLU A O 1
ATOM 2207 N N . ASN A 1 289 ? -7.303 13.282 2.080 1.00 97.75 289 ASN A N 1
ATOM 2208 C CA . ASN A 1 289 ? -6.539 12.343 2.872 1.00 97.75 289 ASN A CA 1
ATOM 2209 C C . ASN A 1 289 ? -5.074 12.779 2.956 1.00 97.75 289 ASN A C 1
ATOM 2211 O O . ASN A 1 289 ? -4.252 12.496 2.078 1.00 97.75 289 ASN A O 1
ATOM 2215 N N . ALA A 1 290 ? -4.713 13.383 4.084 1.00 96.62 290 ALA A N 1
ATOM 2216 C CA . ALA A 1 290 ? -3.343 13.780 4.385 1.00 96.62 290 ALA A CA 1
ATOM 2217 C C . ALA A 1 290 ? -2.372 12.587 4.517 1.00 96.62 290 ALA A C 1
ATOM 2219 O O . ALA A 1 290 ? -1.156 12.789 4.606 1.00 96.62 290 ALA A O 1
ATOM 2220 N N . TRP A 1 291 ? -2.901 11.361 4.536 1.00 97.19 291 TRP A N 1
ATOM 2221 C CA . TRP A 1 291 ? -2.172 10.111 4.708 1.00 97.19 291 TRP A CA 1
ATOM 2222 C C . TRP A 1 291 ? -2.283 9.164 3.507 1.00 97.19 291 TRP A C 1
ATOM 2224 O O . TRP A 1 291 ? -1.929 7.994 3.628 1.00 97.19 291 TRP A O 1
ATOM 2234 N N . ILE A 1 292 ? -2.681 9.655 2.327 1.00 97.81 292 ILE A N 1
ATOM 2235 C CA . ILE A 1 292 ? -2.773 8.871 1.076 1.00 97.81 292 ILE A CA 1
ATOM 2236 C C . ILE A 1 292 ? -1.493 8.071 0.753 1.00 97.81 292 ILE A C 1
ATOM 2238 O O . ILE A 1 292 ? -1.548 6.985 0.178 1.00 97.81 292 ILE A O 1
ATOM 2242 N N . GLY A 1 293 ? -0.320 8.556 1.174 1.00 97.56 293 GLY A N 1
ATOM 2243 C CA . GLY A 1 293 ? 0.946 7.831 1.045 1.00 97.56 293 GLY A CA 1
ATOM 2244 C C . GLY A 1 293 ? 1.018 6.532 1.862 1.00 97.56 293 GLY A C 1
ATOM 2245 O O . GLY A 1 293 ? 1.710 5.597 1.468 1.00 97.56 293 GLY A O 1
ATOM 2246 N N . VAL A 1 294 ? 0.300 6.425 2.982 1.00 97.81 294 VAL A N 1
ATOM 2247 C CA . VAL A 1 294 ? 0.274 5.205 3.809 1.00 97.81 294 VAL A CA 1
ATOM 2248 C C . VAL A 1 294 ? -0.403 4.056 3.063 1.00 97.81 294 VAL A C 1
ATOM 2250 O O . VAL A 1 294 ? 0.101 2.934 3.102 1.00 97.81 294 VAL A O 1
ATOM 2253 N N . ASP A 1 295 ? -1.464 4.334 2.306 1.00 97.75 295 ASP A N 1
ATOM 2254 C CA . ASP A 1 295 ? -2.098 3.353 1.419 1.00 97.75 295 ASP A CA 1
ATOM 2255 C C . ASP A 1 295 ? -1.101 2.816 0.380 1.00 97.75 295 ASP A C 1
ATOM 2257 O O . ASP A 1 295 ? -0.998 1.607 0.165 1.00 97.75 295 ASP A O 1
ATOM 2261 N N . VAL A 1 296 ? -0.318 3.712 -0.232 1.00 98.12 296 VAL A N 1
ATOM 2262 C CA . VAL A 1 296 ? 0.744 3.352 -1.186 1.00 98.12 296 VAL A CA 1
ATOM 2263 C C . VAL A 1 296 ? 1.821 2.499 -0.528 1.00 98.12 296 VAL A C 1
ATOM 2265 O O . VAL A 1 296 ? 2.234 1.488 -1.096 1.00 98.12 296 VAL A O 1
ATOM 2268 N N . LEU A 1 297 ? 2.252 2.876 0.677 1.00 97.62 297 LEU A N 1
ATOM 2269 C CA . LEU A 1 297 ? 3.255 2.135 1.433 1.00 97.62 297 LEU A CA 1
ATOM 2270 C C . LEU A 1 297 ? 2.791 0.700 1.713 1.00 97.62 297 LEU A C 1
ATOM 2272 O O . LEU A 1 297 ? 3.548 -0.239 1.475 1.00 97.62 297 LEU A O 1
ATOM 2276 N N . TRP A 1 298 ? 1.553 0.511 2.171 1.00 97.38 298 TRP A N 1
ATOM 2277 C CA . TRP A 1 298 ? 1.026 -0.828 2.437 1.00 97.38 298 TRP A CA 1
ATOM 2278 C C . TRP A 1 298 ? 0.779 -1.640 1.169 1.00 97.38 298 TRP A C 1
ATOM 2280 O O . TRP A 1 298 ? 1.084 -2.832 1.165 1.00 97.38 298 TRP A O 1
ATOM 2290 N N . GLY A 1 299 ? 0.319 -1.006 0.085 1.00 97.75 299 GLY A N 1
ATOM 2291 C CA . GLY A 1 299 ? 0.248 -1.638 -1.234 1.00 97.75 299 GLY A CA 1
ATOM 2292 C C . GLY A 1 299 ? 1.607 -2.188 -1.672 1.00 97.75 299 GLY A C 1
ATOM 2293 O O . GLY A 1 299 ? 1.723 -3.356 -2.038 1.00 97.75 299 GLY A O 1
ATOM 2294 N N . ALA A 1 300 ? 2.655 -1.374 -1.540 1.00 97.56 300 ALA A N 1
ATOM 2295 C CA . ALA A 1 300 ? 4.021 -1.749 -1.876 1.00 97.56 300 ALA A CA 1
ATOM 2296 C C . ALA A 1 300 ? 4.596 -2.855 -0.967 1.00 97.56 300 ALA A C 1
ATOM 2298 O O . ALA A 1 300 ? 5.236 -3.784 -1.461 1.00 97.56 300 ALA A O 1
ATOM 2299 N N . ILE A 1 301 ? 4.354 -2.805 0.350 1.00 97.06 301 ILE A N 1
ATOM 2300 C CA . ILE A 1 301 ? 4.775 -3.872 1.278 1.00 97.06 301 ILE A CA 1
ATOM 2301 C C . ILE A 1 301 ? 4.056 -5.186 0.940 1.00 97.06 301 ILE A C 1
ATOM 2303 O O . ILE A 1 301 ? 4.708 -6.223 0.824 1.00 97.06 301 ILE A O 1
ATOM 2307 N N . GLY A 1 302 ? 2.734 -5.160 0.732 1.00 96.69 302 GLY A N 1
ATOM 2308 C CA . GLY A 1 302 ? 1.951 -6.352 0.385 1.00 96.69 302 GLY A CA 1
ATOM 2309 C C . GLY A 1 302 ? 2.335 -6.964 -0.967 1.00 96.69 302 GLY A C 1
ATOM 2310 O O . GLY A 1 302 ? 2.287 -8.186 -1.120 1.00 96.69 302 GLY A O 1
ATOM 2311 N N . ALA A 1 303 ? 2.779 -6.132 -1.913 1.00 95.44 303 ALA A N 1
ATOM 2312 C CA . ALA A 1 303 ? 3.323 -6.546 -3.207 1.00 95.44 303 ALA A CA 1
ATOM 2313 C C . ALA A 1 303 ? 4.783 -7.034 -3.143 1.00 95.44 303 ALA A C 1
ATOM 2315 O O . ALA A 1 303 ? 5.329 -7.504 -4.138 1.00 95.44 303 ALA A O 1
ATOM 2316 N N . GLY A 1 304 ? 5.443 -6.929 -1.985 1.00 94.75 304 GLY A N 1
ATOM 2317 C CA . GLY A 1 304 ? 6.840 -7.332 -1.830 1.00 94.75 304 GLY A CA 1
ATOM 2318 C C . GLY A 1 304 ? 7.831 -6.388 -2.516 1.00 94.75 304 GLY A C 1
ATOM 2319 O O . GLY A 1 304 ? 8.902 -6.822 -2.935 1.00 94.75 304 GLY A O 1
ATOM 2320 N N . TRP A 1 305 ? 7.497 -5.102 -2.655 1.00 96.19 305 TRP A N 1
ATOM 2321 C CA . TRP A 1 305 ? 8.431 -4.061 -3.120 1.00 96.19 305 TRP A CA 1
ATOM 2322 C C . TRP A 1 305 ? 9.414 -3.616 -2.026 1.00 96.19 305 TRP A C 1
ATOM 2324 O O . TRP A 1 305 ? 10.331 -2.836 -2.280 1.00 96.19 305 TRP A O 1
ATOM 2334 N N . PHE A 1 306 ? 9.235 -4.139 -0.813 1.00 95.75 306 PHE A N 1
ATOM 2335 C CA . PHE A 1 306 ? 10.197 -4.081 0.278 1.00 95.75 306 PHE A CA 1
ATOM 2336 C C . PHE A 1 306 ? 10.675 -5.499 0.604 1.00 95.75 306 PHE A C 1
ATOM 2338 O O . PHE A 1 306 ? 9.928 -6.320 1.139 1.00 95.75 306 PHE A O 1
ATOM 2345 N N . GLU A 1 307 ? 11.926 -5.797 0.278 1.00 93.06 307 GLU A N 1
ATOM 2346 C CA . GLU A 1 307 ? 12.537 -7.097 0.534 1.00 93.06 307 GLU A CA 1
ATOM 2347 C C . GLU A 1 307 ? 12.837 -7.275 2.024 1.00 93.06 307 GLU A C 1
ATOM 2349 O O . GLU A 1 307 ? 13.382 -6.388 2.682 1.00 93.06 307 GLU A O 1
ATOM 2354 N N . GLY A 1 308 ? 12.478 -8.436 2.575 1.00 93.56 308 GLY A N 1
ATOM 2355 C CA . GLY A 1 308 ? 12.695 -8.736 3.993 1.00 93.56 308 GLY A CA 1
ATOM 2356 C C . GLY A 1 308 ? 11.827 -7.920 4.957 1.00 93.56 308 GLY A C 1
ATOM 2357 O O . GLY A 1 308 ? 12.164 -7.839 6.139 1.00 93.56 308 GLY A O 1
ATOM 2358 N N . ALA A 1 309 ? 10.738 -7.312 4.471 1.00 94.81 309 ALA A N 1
ATOM 2359 C CA . ALA A 1 309 ? 9.762 -6.652 5.327 1.00 94.81 309 ALA A CA 1
ATOM 2360 C C . ALA A 1 309 ? 9.142 -7.650 6.320 1.00 94.81 309 ALA A C 1
ATOM 2362 O O . ALA A 1 309 ? 8.674 -8.720 5.933 1.00 94.81 309 ALA A O 1
ATOM 2363 N N . SER A 1 310 ? 9.119 -7.264 7.590 1.00 94.12 310 SER A N 1
ATOM 2364 C CA . SER A 1 310 ? 8.574 -7.998 8.728 1.00 94.12 310 SER A CA 1
ATOM 2365 C C . SER A 1 310 ? 7.818 -7.048 9.660 1.00 94.12 310 SER A C 1
ATOM 2367 O O . SER A 1 310 ? 7.791 -5.833 9.460 1.00 94.12 310 SER A O 1
ATOM 2369 N N . PHE A 1 311 ? 7.245 -7.584 10.740 1.00 88.44 311 PHE A N 1
ATOM 2370 C CA . PHE A 1 311 ? 6.532 -6.771 11.728 1.00 88.44 311 PHE A CA 1
ATOM 2371 C C . PHE A 1 311 ? 7.407 -5.682 12.378 1.00 88.44 311 PHE A C 1
ATOM 2373 O O . PHE A 1 311 ? 6.921 -4.599 12.691 1.00 88.44 311 PHE A O 1
ATOM 2380 N N . SER A 1 312 ? 8.702 -5.950 12.570 1.00 89.38 312 SER A N 1
ATOM 2381 C CA . SER A 1 312 ? 9.641 -5.032 13.237 1.00 89.38 312 SER A CA 1
ATOM 2382 C C . SER A 1 312 ? 10.639 -4.364 12.291 1.00 89.38 312 SER A C 1
ATOM 2384 O O . SER A 1 312 ? 11.397 -3.489 12.714 1.00 89.38 312 SER A O 1
ATOM 2386 N N . ASN A 1 313 ? 10.653 -4.750 11.014 1.00 92.19 313 ASN A N 1
ATOM 2387 C CA . ASN A 1 313 ? 11.562 -4.215 10.014 1.00 92.19 313 ASN A CA 1
ATOM 2388 C C . ASN A 1 313 ? 10.794 -3.902 8.731 1.00 92.19 313 ASN A C 1
ATOM 2390 O O . ASN A 1 313 ? 10.210 -4.787 8.125 1.00 92.19 313 ASN A O 1
ATOM 2394 N N . LYS A 1 314 ? 10.848 -2.656 8.259 1.00 89.06 314 LYS A N 1
ATOM 2395 C CA . LYS A 1 314 ? 10.176 -2.256 7.013 1.00 89.06 314 LYS A CA 1
ATOM 2396 C C . LYS A 1 314 ? 10.751 -2.931 5.762 1.00 89.06 314 LYS A C 1
ATOM 2398 O O . LYS A 1 314 ? 10.098 -2.901 4.727 1.00 89.06 314 LYS A O 1
ATOM 2403 N N . GLY A 1 315 ? 11.937 -3.531 5.859 1.00 93.75 315 GLY A N 1
ATOM 2404 C CA . GLY A 1 315 ? 12.642 -4.145 4.741 1.00 93.75 315 GLY A CA 1
ATOM 2405 C C . GLY A 1 315 ? 13.453 -3.140 3.923 1.00 93.75 315 GLY A C 1
ATOM 2406 O O . GLY A 1 315 ? 13.520 -1.948 4.237 1.00 93.75 315 GLY A O 1
ATOM 2407 N N . THR A 1 316 ? 14.085 -3.639 2.867 1.00 94.81 316 THR A N 1
ATOM 2408 C CA . THR A 1 316 ? 14.870 -2.848 1.917 1.00 94.81 316 THR A CA 1
ATOM 2409 C C . THR A 1 316 ? 14.020 -2.559 0.683 1.00 94.81 316 THR A C 1
ATOM 2411 O O . THR A 1 316 ? 13.510 -3.499 0.074 1.00 94.81 316 THR A O 1
ATOM 2414 N N . PRO A 1 317 ? 13.831 -1.288 0.293 1.00 95.81 317 PRO A N 1
ATOM 2415 C CA . PRO A 1 317 ? 13.075 -0.976 -0.908 1.00 95.81 317 PRO A CA 1
ATOM 2416 C C . PRO A 1 317 ? 13.823 -1.450 -2.157 1.00 95.81 317 PRO A C 1
ATOM 2418 O O . PRO A 1 317 ? 15.051 -1.373 -2.227 1.00 95.81 317 PRO A O 1
ATOM 2421 N N . ARG A 1 318 ? 13.066 -1.877 -3.165 1.00 95.62 318 ARG A N 1
ATOM 2422 C CA . ARG A 1 318 ? 13.566 -2.193 -4.507 1.00 95.62 318 ARG A CA 1
ATOM 2423 C C . ARG A 1 318 ? 12.884 -1.318 -5.567 1.00 95.62 318 ARG A C 1
ATOM 2425 O O . ARG A 1 318 ? 11.863 -0.685 -5.270 1.00 95.62 318 ARG A O 1
ATOM 2432 N N . PRO A 1 319 ? 13.407 -1.263 -6.807 1.00 96.75 319 PRO A N 1
ATOM 2433 C CA . PRO A 1 319 ? 12.647 -0.717 -7.923 1.00 96.75 319 PRO A CA 1
ATOM 2434 C C . PRO A 1 319 ? 11.225 -1.325 -7.977 1.00 96.75 319 PRO A C 1
ATOM 2436 O O . PRO A 1 319 ? 11.068 -2.513 -7.680 1.00 96.75 319 PRO A O 1
ATOM 2439 N N . PRO A 1 320 ? 10.190 -0.528 -8.307 1.00 96.50 320 PRO A N 1
ATOM 2440 C CA . PRO A 1 320 ? 10.271 0.842 -8.815 1.00 96.50 320 PRO A CA 1
ATOM 2441 C C . PRO A 1 320 ? 10.297 1.935 -7.738 1.00 96.50 320 PRO A C 1
ATOM 2443 O O . PRO A 1 320 ? 10.249 3.101 -8.100 1.00 96.50 320 PRO A O 1
ATOM 2446 N N . LEU A 1 321 ? 10.338 1.623 -6.437 1.00 97.06 321 LEU A N 1
ATOM 2447 C CA . LEU A 1 321 ? 10.263 2.649 -5.379 1.00 97.06 321 LEU A CA 1
ATOM 2448 C C . LEU A 1 321 ? 11.526 3.505 -5.252 1.00 97.06 321 LEU A C 1
ATOM 2450 O O . LEU A 1 321 ? 11.508 4.577 -4.648 1.00 97.06 321 LEU A O 1
ATOM 2454 N N . CYS A 1 322 ? 12.635 3.000 -5.770 1.00 96.94 322 CYS A N 1
ATOM 2455 C CA . CYS A 1 322 ? 13.957 3.581 -5.640 1.00 96.94 322 CYS A CA 1
ATOM 2456 C C . CYS A 1 322 ? 14.796 3.264 -6.879 1.00 96.94 322 CYS A C 1
ATOM 2458 O O . CYS A 1 322 ? 14.409 2.432 -7.707 1.00 96.94 322 CYS A O 1
ATOM 2460 N N . ARG A 1 323 ? 15.952 3.921 -6.987 1.00 95.69 323 ARG A N 1
ATOM 2461 C CA . ARG A 1 323 ? 16.957 3.681 -8.030 1.00 95.69 323 ARG A CA 1
ATOM 2462 C C . ARG A 1 323 ? 18.329 3.379 -7.417 1.00 95.69 323 ARG A C 1
ATOM 2464 O O . ARG A 1 323 ? 18.608 3.782 -6.281 1.00 95.69 323 ARG A O 1
ATOM 2471 N N . PHE A 1 324 ? 19.156 2.638 -8.155 1.00 93.69 324 PHE A N 1
ATOM 2472 C CA . PHE A 1 324 ? 20.529 2.273 -7.770 1.00 93.69 324 PHE A CA 1
ATOM 2473 C C . PHE A 1 324 ? 21.598 3.206 -8.336 1.00 93.69 324 PHE A C 1
ATOM 2475 O O . PHE A 1 324 ? 21.360 3.818 -9.399 1.00 93.69 324 PHE A O 1
#

Radius of gyration: 26.66 Å; chains: 1; bounding box: 49×102×72 Å

Foldseek 3Di:
DDDDDDDDDDDDPPPPPPPPQPAADPVNLLVQCLQLFQKDFDCNLVVCVVVSHHSVVNVVVLVVCVVVVQWDDFPRMIHGHPVRHFRFLHDFDAPDECPRPLNVCQLPPPLPDDDLCRCLVVVPELVNCVVSVAAQVNCVVVVRHQVSCVVSVYHNVSRPPRPDPQSFFRDLVSSLVSCCVPVVDDQQRSQLNVLSNLLNCLVVVQWDQFDLDPVDGRPHIGGLDCSRDPPVVNVLSVVLSVLCRVCVRVLLQVQQVVAALVDPCLLCSQLPPVSQVVSCVRSVHGRSGSGSSVSSLSSCVNSCQFPPDGPVDSHGGDPPSYGD

Secondary structure (DSSP, 8-state):
-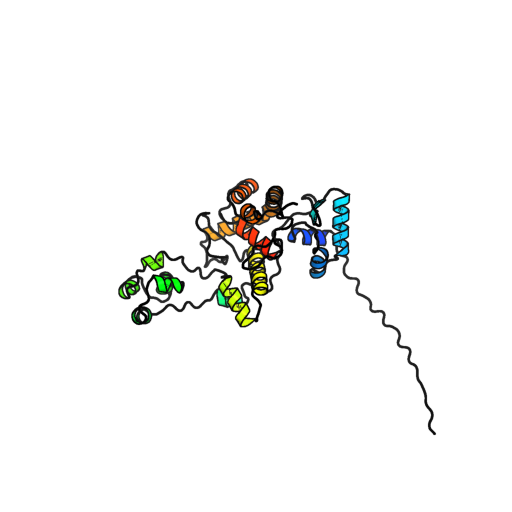-------------------PPPPPHHHHHHHHHHTTSEE-TTHHHHHHHTTS-HHHHHHHHHHHHHHTSEEEETTEEEEPTTT----S-----S--TTSHHHHHHHT-------HHHHHHHT--HHHHHHTT--HHHHHHTT--HHHHHHTT--HHHHHSS----TTEE-HHHHHHHHHHHH---HHHHHHHHHHHHHHHHHHTSEE---S-TTS--SSEEE-STTTS-HHHHHHHHHHHHHHHHHHHHHHHHHHTT-BTTSTTHHHHHHSHHHHHHHHHHHTS--S-TTHHHHHHHHHHHTT-EET--SS---EE-TTS-B-

Sequence (324 aa):
MVTWLLFGGILPAAGEDRASTPETTEEALLTYLGGDGCVIGPHSADAAMAAGLDGDALEALGARLLADGSAEQQRDWTLLGPEVCTIRFPDVTSELTLNSPEVQATLQRDL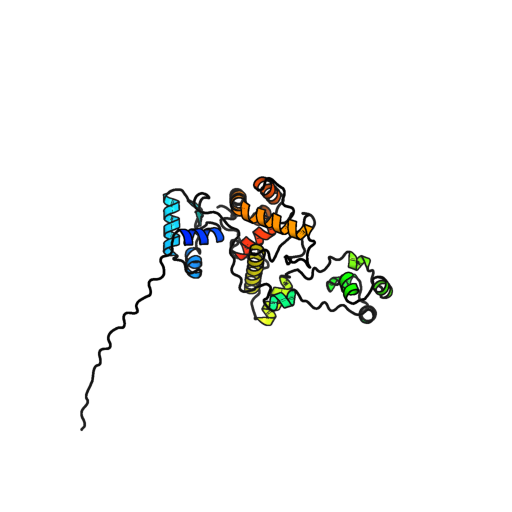WVPSLETIQHLGETSETLREFDLSLRDFEEEGILADELRKAGIDPDDLAEYVERYPCVVDASALMKELKETRGWPEERSFRAYAKLIAAGVKSGELVFFSKSPLQTPPAMMLTTPVCWSDEDMEAIAHDRTIREQYFDAFIRQISEKTSCEGGAVSDAIIGGAANKLWAELADEKPENAWIGVDVLWGAIGAGWFEGASFSNKGTPRPPLCRF

pLDDT: mean 89.26, std 13.7, range [41.09, 98.62]